Protein AF-B0DW75-F1 (afdb_monomer_lite)

Structure (mmCIF, N/CA/C/O backbone):
data_AF-B0DW75-F1
#
_entry.id   AF-B0DW75-F1
#
loop_
_atom_site.group_PDB
_atom_site.id
_atom_site.type_symbol
_atom_site.label_atom_id
_atom_site.label_alt_id
_atom_site.label_comp_id
_atom_site.label_asym_id
_atom_site.label_entity_id
_atom_site.label_seq_id
_atom_site.pdbx_PDB_ins_code
_atom_site.Cartn_x
_atom_site.Cartn_y
_atom_site.Cartn_z
_atom_site.occupancy
_atom_site.B_iso_or_equiv
_atom_site.auth_seq_id
_atom_site.auth_comp_id
_atom_site.auth_asym_id
_atom_site.auth_atom_id
_atom_site.pdbx_PDB_model_num
ATOM 1 N N . MET A 1 1 ? -17.427 -52.778 -11.606 1.00 32.06 1 MET A N 1
ATOM 2 C CA . MET A 1 1 ? -18.616 -51.930 -11.376 1.00 32.06 1 MET A CA 1
ATOM 3 C C . MET A 1 1 ? -18.164 -50.478 -11.372 1.00 32.06 1 MET A C 1
ATOM 5 O O . MET A 1 1 ? -17.424 -50.098 -10.479 1.00 32.06 1 MET A O 1
ATOM 9 N N . LYS A 1 2 ? -18.500 -49.714 -12.417 1.00 27.38 2 LYS A N 1
ATOM 10 C CA . LYS A 1 2 ? -18.228 -48.272 -12.530 1.00 27.38 2 LYS A CA 1
ATOM 11 C C . LYS A 1 2 ? -19.543 -47.546 -12.255 1.00 27.38 2 LYS A C 1
ATOM 13 O O . LYS A 1 2 ? -20.524 -47.841 -12.932 1.00 27.38 2 LYS A O 1
ATOM 18 N N . TYR A 1 3 ? -19.568 -46.657 -11.267 1.00 29.78 3 TYR A N 1
ATOM 19 C CA . TYR A 1 3 ? -20.710 -45.774 -11.043 1.00 29.78 3 TYR A CA 1
ATOM 20 C C . TYR A 1 3 ? -20.812 -44.778 -12.212 1.00 29.78 3 TYR A C 1
ATOM 22 O O . TYR A 1 3 ? -19.811 -44.132 -12.532 1.00 29.78 3 TYR A O 1
ATOM 30 N N . PRO A 1 4 ? -21.970 -44.663 -12.881 1.00 34.78 4 PRO A N 1
ATOM 31 C CA . PRO A 1 4 ? -22.194 -43.633 -13.883 1.00 34.78 4 PRO A CA 1
ATOM 32 C C . PRO A 1 4 ? -22.507 -42.305 -13.178 1.00 34.78 4 PRO A C 1
ATOM 34 O O . PRO A 1 4 ? -23.341 -42.272 -12.279 1.00 34.78 4 PRO A O 1
ATOM 37 N N . GLY A 1 5 ? -21.857 -41.216 -13.602 1.00 37.41 5 GLY A N 1
ATOM 38 C CA . GLY A 1 5 ? -22.314 -39.857 -13.283 1.00 37.41 5 GLY A CA 1
ATOM 39 C C . GLY A 1 5 ? -21.482 -39.039 -12.294 1.00 37.41 5 GLY A C 1
ATOM 40 O O . GLY A 1 5 ? -22.053 -38.221 -11.583 1.00 37.41 5 GLY A O 1
ATOM 41 N N . HIS A 1 6 ? -20.154 -39.184 -12.257 1.00 37.66 6 HIS A N 1
ATOM 42 C CA . HIS A 1 6 ? -19.322 -38.138 -11.649 1.00 37.66 6 HIS A CA 1
ATOM 43 C C . HIS A 1 6 ? -19.266 -36.942 -12.617 1.00 37.66 6 HIS A C 1
ATOM 45 O O . HIS A 1 6 ? -18.373 -36.848 -13.457 1.00 37.66 6 HIS A O 1
ATOM 51 N N . GLN A 1 7 ? -20.266 -36.060 -12.554 1.00 42.19 7 GLN A N 1
ATOM 52 C CA . GLN A 1 7 ? -20.110 -34.705 -13.074 1.00 42.19 7 GLN A CA 1
ATOM 53 C C . GLN A 1 7 ? -18.999 -34.051 -12.246 1.00 42.19 7 GLN A C 1
ATOM 55 O O . GLN A 1 7 ? -19.000 -34.125 -11.015 1.00 42.19 7 GLN A O 1
ATOM 60 N N . SER A 1 8 ? -17.987 -33.514 -12.925 1.00 44.66 8 SER A N 1
ATOM 61 C CA . SER A 1 8 ? -16.997 -32.659 -12.279 1.00 44.66 8 SER A CA 1
ATOM 62 C C . SER A 1 8 ? -17.753 -31.477 -11.688 1.00 44.66 8 SER A C 1
ATOM 64 O O . SER A 1 8 ? -18.458 -30.797 -12.426 1.00 44.66 8 SER A O 1
ATOM 66 N N . LEU A 1 9 ? -17.600 -31.231 -10.387 1.00 51.3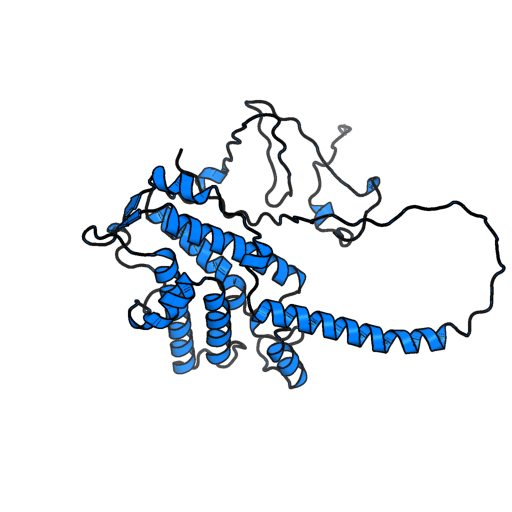1 9 LEU A N 1
ATOM 67 C CA . LEU A 1 9 ? -17.920 -29.925 -9.806 1.00 51.31 9 LEU A CA 1
ATOM 68 C C . LEU A 1 9 ? -17.178 -28.847 -10.616 1.00 51.31 9 LEU A C 1
ATOM 70 O O . LEU A 1 9 ? -16.089 -29.137 -11.137 1.00 51.31 9 LEU A O 1
ATOM 74 N N . SER A 1 10 ? -17.771 -27.655 -10.747 1.00 58.12 10 SER A N 1
ATOM 75 C CA . SER A 1 10 ? -17.297 -26.585 -11.642 1.00 58.12 10 SER A CA 1
ATOM 76 C C . SER A 1 10 ? -15.773 -26.428 -11.588 1.00 58.12 10 SER A C 1
ATOM 78 O O . SER A 1 10 ? -15.187 -26.263 -10.506 1.00 58.12 10 SER A O 1
ATOM 80 N N . SER A 1 11 ? -15.107 -26.530 -12.737 1.00 58.44 11 SER A N 1
ATOM 81 C CA . SER A 1 11 ? -13.646 -26.609 -12.772 1.00 58.44 11 SER A CA 1
ATOM 82 C C . SER A 1 11 ? -13.007 -25.222 -12.788 1.00 58.44 11 SER A C 1
ATOM 84 O O . SER A 1 11 ? -13.249 -24.430 -13.695 1.00 58.44 11 SER A O 1
ATOM 86 N N . VAL A 1 12 ? -12.073 -24.954 -11.865 1.00 56.34 12 VAL A N 1
ATOM 87 C CA . VAL A 1 12 ? -11.239 -23.731 -11.913 1.00 56.34 12 VAL A CA 1
ATOM 88 C C . VAL A 1 12 ? -10.414 -23.668 -13.207 1.00 56.34 12 VAL A C 1
ATOM 90 O O . VAL A 1 12 ? -10.036 -22.586 -13.647 1.00 56.34 12 VAL A O 1
ATOM 93 N N . ASN A 1 13 ? -10.204 -24.807 -13.880 1.00 60.94 13 ASN A N 1
ATOM 94 C CA . ASN A 1 13 ? -9.531 -24.863 -15.175 1.00 60.94 13 ASN A CA 1
ATOM 95 C C . ASN A 1 13 ? -10.200 -23.984 -16.237 1.00 60.94 13 ASN A C 1
ATOM 97 O O . ASN A 1 13 ? -9.508 -23.551 -17.150 1.00 60.94 13 ASN A O 1
ATOM 101 N N . PHE A 1 14 ? -11.503 -23.697 -16.129 1.00 63.09 14 PHE A N 1
ATOM 102 C CA . PHE A 1 14 ? -12.162 -22.731 -17.009 1.00 63.09 14 PHE A CA 1
ATOM 103 C C . PHE A 1 14 ? -11.480 -21.354 -16.944 1.00 63.09 14 PHE A C 1
ATOM 105 O O . PHE A 1 14 ? -11.162 -20.785 -17.982 1.00 63.09 14 PHE A O 1
ATOM 112 N N . PHE A 1 15 ? -11.150 -20.875 -15.740 1.00 55.28 15 PHE A N 1
ATOM 113 C CA . PHE A 1 15 ? -10.472 -19.590 -15.517 1.00 55.28 15 PHE A CA 1
ATOM 114 C C . PHE A 1 15 ? -8.961 -19.635 -15.777 1.00 55.28 15 PHE A C 1
ATOM 116 O O . PHE A 1 15 ? -8.333 -18.588 -15.918 1.00 55.28 15 PHE A O 1
ATOM 123 N N . LEU A 1 16 ? -8.370 -20.834 -15.801 1.00 58.56 16 LEU A N 1
ATOM 124 C CA . LEU A 1 16 ? -6.926 -21.038 -15.965 1.00 58.56 16 LEU A CA 1
ATOM 125 C C . LEU A 1 16 ? -6.521 -21.445 -17.388 1.00 58.56 16 LEU A C 1
ATOM 127 O O . LEU A 1 16 ? -5.331 -21.460 -17.692 1.00 58.56 16 LEU A O 1
ATOM 131 N N . LYS A 1 17 ? -7.474 -21.794 -18.259 1.00 58.06 17 LYS A N 1
ATOM 132 C CA . LYS A 1 17 ? -7.209 -22.041 -19.680 1.00 58.06 17 LYS A CA 1
ATOM 133 C C . LYS A 1 17 ? -6.968 -20.720 -20.411 1.00 58.06 17 LYS A C 1
ATOM 135 O O . LYS A 1 17 ? -7.632 -19.722 -20.138 1.00 58.06 17 LYS A O 1
ATOM 140 N N . ASP A 1 18 ? -6.102 -20.759 -21.424 1.00 52.66 18 ASP A N 1
ATOM 141 C CA . ASP A 1 18 ? -5.736 -19.623 -22.293 1.00 52.66 18 ASP A CA 1
ATOM 142 C C . ASP A 1 18 ? -6.925 -18.961 -23.034 1.00 52.66 18 ASP A C 1
ATOM 144 O O . ASP A 1 18 ? -6.760 -17.943 -23.711 1.00 52.66 18 ASP A O 1
ATOM 148 N N . SER A 1 19 ? -8.126 -19.537 -22.917 1.00 49.28 19 SER A N 1
ATOM 149 C CA . SER A 1 19 ? -9.378 -19.104 -23.536 1.00 49.28 19 SER A CA 1
ATOM 150 C C . SER A 1 19 ? -10.256 -18.206 -22.657 1.00 49.28 19 SER A C 1
ATOM 152 O O . SER A 1 19 ? -11.214 -17.647 -23.181 1.00 49.28 19 SER A O 1
ATOM 154 N N . PHE A 1 20 ? -9.988 -18.038 -21.353 1.00 51.06 20 PHE A N 1
ATOM 155 C CA . PHE A 1 20 ? -10.788 -17.104 -20.548 1.00 51.06 20 PHE A CA 1
ATOM 156 C C . PHE A 1 20 ? -10.417 -15.655 -20.891 1.00 51.06 20 PHE A C 1
ATOM 158 O O . PHE A 1 20 ? -9.411 -15.108 -20.424 1.00 51.06 20 PHE A O 1
ATOM 165 N N . ARG A 1 21 ? -11.240 -15.039 -21.740 1.00 57.12 21 ARG A N 1
ATOM 166 C CA . ARG A 1 21 ? -11.106 -13.662 -22.214 1.00 57.12 21 ARG A CA 1
ATOM 167 C C . ARG A 1 21 ? -12.331 -12.867 -21.782 1.00 57.12 21 ARG A C 1
ATOM 169 O O . ARG A 1 21 ? -13.459 -13.272 -22.022 1.00 57.12 21 ARG A O 1
ATOM 176 N N . LEU A 1 22 ? -12.101 -11.756 -21.086 1.00 48.75 22 LEU A N 1
ATOM 177 C CA . LEU A 1 22 ? -13.167 -10.878 -20.581 1.00 48.75 22 LEU A CA 1
ATOM 178 C C . LEU A 1 22 ? -13.795 -10.022 -21.691 1.00 48.75 22 LEU A C 1
ATOM 180 O O . LEU A 1 22 ? -14.864 -9.450 -21.511 1.00 48.75 22 LEU A O 1
ATOM 184 N N . ASP A 1 23 ? -13.098 -9.931 -22.817 1.00 43.09 23 ASP A N 1
ATOM 185 C CA . ASP A 1 23 ? -13.390 -9.139 -24.003 1.00 43.09 23 ASP A CA 1
ATOM 186 C C . ASP A 1 23 ? -14.012 -9.957 -25.143 1.00 43.09 23 ASP A C 1
ATOM 188 O O . ASP A 1 23 ? -14.439 -9.387 -26.147 1.00 43.09 23 ASP A O 1
ATOM 192 N N . GLU A 1 24 ? -14.120 -11.276 -24.981 1.00 52.66 24 GLU A N 1
ATOM 193 C CA . GLU A 1 24 ? -14.706 -12.168 -25.975 1.00 52.66 24 GLU A CA 1
ATOM 194 C C . GLU A 1 24 ? -15.901 -12.906 -25.364 1.00 52.66 24 GLU A C 1
ATOM 196 O O . GLU A 1 24 ? -15.804 -13.554 -24.322 1.00 52.66 24 GLU A O 1
ATOM 201 N N . VAL A 1 25 ? -17.059 -12.796 -26.017 1.00 57.12 25 VAL A N 1
ATOM 202 C CA . VAL A 1 25 ? -18.207 -13.651 -25.706 1.00 57.12 25 VAL A CA 1
ATOM 203 C C . VAL A 1 25 ? -17.879 -15.031 -26.260 1.00 57.12 25 VAL A C 1
ATOM 205 O O . VAL A 1 25 ? -17.816 -15.202 -27.477 1.00 57.12 25 VAL A O 1
ATOM 208 N N . LEU A 1 26 ? -17.627 -15.986 -25.367 1.00 64.19 26 LEU A N 1
ATOM 209 C CA . LEU A 1 26 ? -17.402 -17.378 -25.746 1.00 64.19 26 LEU A CA 1
ATOM 210 C C . LEU A 1 26 ? -18.724 -18.031 -26.164 1.00 64.19 26 LEU A C 1
ATOM 212 O O . LEU A 1 26 ? -19.810 -17.525 -25.857 1.00 64.19 26 LEU A O 1
ATOM 216 N N . ASP A 1 27 ? -18.645 -19.172 -26.846 1.00 68.12 27 ASP A N 1
ATOM 217 C CA . ASP A 1 27 ? -19.843 -19.956 -27.119 1.00 68.12 27 ASP A CA 1
ATOM 218 C C . ASP A 1 27 ? -20.449 -20.450 -25.798 1.00 68.12 27 ASP A C 1
ATOM 220 O O . ASP A 1 27 ? -19.752 -20.743 -24.826 1.00 68.12 27 ASP A O 1
ATOM 224 N N . SER A 1 28 ? -21.777 -20.574 -25.739 1.00 60.03 28 SER A N 1
ATOM 225 C CA . SER A 1 28 ? -22.479 -20.972 -24.508 1.00 60.03 28 SER A CA 1
ATOM 226 C C . SER A 1 28 ? -22.021 -22.327 -23.950 1.00 60.03 28 SER A C 1
ATOM 228 O O . SER A 1 28 ? -22.204 -22.587 -22.767 1.00 60.03 28 SER A O 1
ATOM 230 N N . SER A 1 29 ? -21.448 -23.190 -24.796 1.00 67.88 29 SER A N 1
ATOM 231 C CA . SER A 1 29 ? -20.865 -24.483 -24.415 1.00 67.88 29 SER A CA 1
ATOM 232 C C . SER A 1 29 ? -19.534 -24.380 -23.672 1.00 67.88 29 SER A C 1
ATOM 234 O O . SER A 1 29 ? -19.109 -25.369 -23.078 1.00 67.88 29 SER A O 1
ATOM 236 N N . ASP A 1 30 ? -18.875 -23.223 -23.720 1.00 62.84 30 ASP A N 1
ATOM 237 C CA . ASP A 1 30 ? -17.575 -23.007 -23.089 1.00 62.84 30 ASP A CA 1
ATOM 238 C C . ASP A 1 30 ? -17.706 -22.495 -21.653 1.00 62.84 30 ASP A C 1
ATOM 240 O O . ASP A 1 30 ? -16.760 -22.615 -20.877 1.00 62.84 30 ASP A O 1
ATOM 244 N N . TYR A 1 31 ? -18.872 -21.960 -21.280 1.00 61.00 31 TYR A N 1
ATOM 245 C CA . TYR A 1 31 ? -19.154 -21.521 -19.920 1.00 61.00 31 TYR A CA 1
ATOM 246 C C . TYR A 1 31 ? -19.542 -22.698 -19.015 1.00 61.00 31 TYR A C 1
ATOM 248 O O . TYR A 1 31 ? -20.522 -23.398 -19.268 1.00 61.00 31 TYR A O 1
ATOM 256 N N . ASP A 1 32 ? -18.814 -22.861 -17.911 1.00 65.12 32 ASP A N 1
ATOM 257 C CA . ASP A 1 32 ? -19.117 -23.828 -16.850 1.00 65.12 32 ASP A CA 1
ATOM 258 C C . ASP A 1 32 ? -19.640 -23.077 -15.614 1.00 65.12 32 ASP A C 1
ATOM 260 O O . ASP A 1 32 ? -18.865 -22.602 -14.781 1.00 65.12 32 ASP A O 1
ATOM 264 N N . PHE A 1 33 ? -20.963 -22.894 -15.535 1.00 66.69 33 PHE A N 1
ATOM 265 C CA . PHE A 1 33 ? -21.628 -22.262 -14.393 1.00 66.69 33 PHE A CA 1
ATOM 266 C C . PHE A 1 33 ? -22.425 -23.289 -13.594 1.00 66.69 33 PHE A C 1
ATOM 268 O O . PHE A 1 33 ? -23.282 -23.988 -14.135 1.00 66.69 33 PHE A O 1
ATOM 275 N N . GLU A 1 34 ? -22.219 -23.296 -12.280 1.00 68.69 34 GLU A N 1
ATOM 276 C CA . GLU A 1 34 ? -23.059 -24.030 -11.340 1.00 68.69 34 GLU A CA 1
ATOM 277 C C . GLU A 1 34 ? -23.939 -23.043 -10.566 1.00 68.69 34 GLU A C 1
ATOM 279 O O . GLU A 1 34 ? -23.447 -22.099 -9.945 1.00 68.69 34 GLU A O 1
ATOM 284 N N . ILE A 1 35 ? -25.258 -23.245 -10.618 1.00 75.94 35 ILE A N 1
ATOM 285 C CA . ILE A 1 35 ? -26.227 -22.439 -9.870 1.00 75.94 35 ILE A CA 1
ATOM 286 C C . ILE A 1 35 ? -26.804 -23.307 -8.759 1.00 75.94 35 ILE A C 1
ATOM 288 O O . ILE A 1 35 ? -27.515 -24.276 -9.022 1.00 75.94 35 ILE A O 1
ATOM 292 N N . VAL A 1 36 ? -26.531 -22.923 -7.513 1.00 74.44 36 VAL A N 1
ATOM 293 C CA . VAL A 1 36 ? -27.020 -23.623 -6.322 1.00 74.44 36 VAL A CA 1
ATOM 294 C C . VAL A 1 36 ? -27.972 -22.711 -5.554 1.00 74.44 36 VAL A C 1
ATOM 296 O O . VAL A 1 36 ? -27.600 -21.617 -5.131 1.00 74.44 36 VAL A O 1
ATOM 299 N N . ALA A 1 37 ? -29.214 -23.158 -5.360 1.00 81.88 37 ALA A N 1
ATOM 300 C CA . ALA A 1 37 ? -30.181 -22.468 -4.511 1.00 81.88 37 ALA A CA 1
ATOM 301 C C . ALA A 1 37 ? -30.007 -22.920 -3.054 1.00 81.88 37 ALA A C 1
ATOM 303 O O . ALA A 1 37 ? -30.241 -24.087 -2.745 1.00 81.88 37 ALA A O 1
ATOM 304 N N . LEU A 1 38 ? -29.618 -21.998 -2.170 1.00 77.56 38 LEU A N 1
ATOM 305 C CA . LEU A 1 38 ? -29.367 -22.275 -0.753 1.00 77.56 38 LEU A CA 1
ATOM 306 C C . LEU A 1 38 ? -30.554 -21.869 0.128 1.00 77.56 38 LEU A C 1
ATOM 308 O O . LEU A 1 38 ? -31.182 -20.828 -0.079 1.00 77.56 38 LEU A O 1
ATOM 312 N N . ARG A 1 39 ? -30.833 -22.680 1.147 1.00 81.81 39 ARG A N 1
ATOM 313 C CA . ARG A 1 39 ? -31.824 -22.449 2.204 1.00 81.81 39 ARG A CA 1
ATOM 314 C C . ARG A 1 39 ? -31.134 -22.289 3.563 1.00 81.81 39 ARG A C 1
ATOM 316 O O . ARG A 1 39 ? -29.988 -22.709 3.727 1.00 81.81 39 ARG A O 1
ATOM 323 N N . PRO A 1 40 ? -31.814 -21.710 4.573 1.00 78.88 40 PRO A N 1
ATOM 324 C CA . PRO A 1 40 ? -31.281 -21.670 5.930 1.00 78.88 40 PRO A CA 1
ATOM 325 C C . PRO A 1 40 ? -30.879 -23.069 6.418 1.00 78.88 40 PRO A C 1
ATOM 327 O O . PRO A 1 40 ? -31.700 -23.983 6.429 1.00 78.88 40 PRO A O 1
ATOM 330 N N . GLY A 1 41 ? -29.617 -23.218 6.827 1.00 77.88 41 GLY A N 1
ATOM 331 C CA . GLY A 1 41 ? -29.040 -24.488 7.281 1.00 77.88 41 GLY A CA 1
ATOM 332 C C . GLY A 1 41 ? -28.235 -25.249 6.222 1.00 77.88 41 GLY A C 1
ATOM 333 O O . GLY A 1 41 ? -27.444 -26.116 6.600 1.00 77.88 41 GLY A O 1
ATOM 334 N N . ASP A 1 42 ? -28.367 -24.901 4.939 1.00 80.06 42 ASP A N 1
ATOM 335 C CA . ASP A 1 42 ? -27.548 -25.490 3.880 1.00 80.06 42 ASP A CA 1
ATOM 336 C C . ASP A 1 42 ? -26.080 -25.073 4.024 1.00 80.06 42 ASP A C 1
ATOM 338 O O . ASP A 1 42 ? -25.748 -23.996 4.529 1.00 80.06 42 ASP A O 1
ATOM 342 N N . ARG A 1 43 ? -25.182 -25.947 3.565 1.00 75.75 43 ARG A N 1
ATOM 343 C CA . ARG A 1 43 ? -23.738 -25.705 3.559 1.00 75.75 43 ARG A CA 1
ATOM 344 C C . ARG A 1 43 ? -23.223 -25.822 2.137 1.00 75.75 43 ARG A C 1
ATOM 346 O O . ARG A 1 43 ? -23.376 -26.870 1.517 1.00 75.75 43 ARG A O 1
ATOM 353 N N . LEU A 1 44 ? -22.585 -24.762 1.658 1.00 78.75 44 LEU A N 1
ATOM 354 C CA . LEU A 1 44 ? -21.859 -24.765 0.397 1.00 78.75 44 LEU A CA 1
ATOM 355 C C . LEU A 1 44 ? -20.363 -24.837 0.705 1.00 78.75 44 LEU A C 1
ATOM 357 O O . LEU A 1 44 ? -19.830 -23.965 1.387 1.00 78.75 44 LEU A O 1
ATOM 361 N N . PHE A 1 45 ? -19.698 -25.886 0.227 1.00 72.62 45 PHE A N 1
ATOM 362 C CA . PHE A 1 45 ? -18.247 -26.016 0.327 1.00 72.62 45 PHE A CA 1
ATOM 363 C C . PHE A 1 45 ? -17.629 -25.573 -0.989 1.00 72.62 45 PHE A C 1
ATOM 365 O O . PHE A 1 45 ? -17.910 -26.154 -2.034 1.00 72.62 45 PHE A O 1
ATOM 372 N N . MET A 1 46 ? -16.792 -24.544 -0.922 1.00 69.25 46 MET A N 1
ATOM 373 C CA . MET A 1 46 ? -16.090 -23.996 -2.073 1.00 69.25 46 MET A CA 1
ATOM 374 C C . MET A 1 46 ? -14.593 -24.188 -1.899 1.00 69.25 46 MET A C 1
ATOM 376 O O . MET A 1 46 ? -14.055 -24.021 -0.803 1.00 69.25 46 MET A O 1
ATOM 380 N N . MET A 1 47 ? -13.913 -24.528 -2.985 1.00 57.59 47 MET A N 1
ATOM 381 C CA . MET A 1 47 ? -12.459 -24.540 -3.004 1.00 57.59 47 MET A CA 1
ATOM 382 C C . MET A 1 47 ? -11.927 -23.099 -2.957 1.00 57.59 47 MET A C 1
ATOM 384 O O . MET A 1 47 ? -12.569 -22.183 -3.485 1.00 57.59 47 MET A O 1
ATOM 388 N N . PRO A 1 48 ? -10.735 -22.876 -2.376 1.00 51.00 48 PRO A N 1
ATOM 389 C CA . PRO A 1 48 ? -10.067 -21.583 -2.448 1.00 51.00 48 PRO A CA 1
ATOM 390 C C . PRO A 1 48 ? -9.969 -21.075 -3.893 1.00 51.00 48 PRO A C 1
ATOM 392 O O . PRO A 1 48 ? -9.719 -21.851 -4.816 1.00 51.00 48 PRO A O 1
ATOM 395 N N . CYS A 1 49 ? -10.156 -19.767 -4.078 1.00 49.81 49 CYS A N 1
ATOM 396 C CA . CYS A 1 49 ? -10.087 -19.085 -5.375 1.00 49.81 49 CYS A CA 1
ATOM 397 C C . CYS A 1 49 ? -11.115 -19.542 -6.431 1.00 49.81 49 CYS A C 1
ATOM 399 O O . CYS A 1 49 ? -10.958 -19.190 -7.598 1.00 49.81 49 CYS A O 1
ATOM 401 N N . GLN A 1 50 ? -12.178 -20.267 -6.060 1.00 61.31 50 GLN A N 1
ATOM 402 C CA . GLN A 1 50 ? -13.328 -20.457 -6.949 1.00 61.31 50 GLN A CA 1
ATOM 403 C C . GLN A 1 50 ? -14.157 -19.165 -7.008 1.00 61.31 50 GLN A C 1
ATOM 405 O O . GLN A 1 50 ? -14.734 -18.765 -5.989 1.00 61.31 50 GLN A O 1
ATOM 410 N N . PRO A 1 51 ? -14.222 -18.480 -8.163 1.00 60.66 51 PRO A N 1
ATOM 411 C CA . PRO A 1 51 ? -15.044 -17.288 -8.296 1.00 60.66 51 PRO A CA 1
ATOM 412 C C . PRO A 1 51 ? -16.519 -17.665 -8.175 1.00 60.66 51 PRO A C 1
ATOM 414 O O . PRO A 1 51 ? -16.977 -18.660 -8.733 1.00 60.66 51 PRO A O 1
ATOM 417 N N . HIS A 1 52 ? -17.257 -16.864 -7.417 1.00 69.88 52 HIS A N 1
ATOM 418 C CA . HIS A 1 52 ? -18.660 -17.106 -7.129 1.00 69.88 52 HIS A CA 1
ATOM 419 C C . HIS A 1 52 ? -19.413 -15.802 -6.928 1.00 69.88 52 HIS A C 1
ATOM 421 O O . HIS A 1 52 ? -18.849 -14.779 -6.537 1.00 69.88 52 HIS A O 1
ATOM 427 N N . PHE A 1 53 ? -20.718 -15.877 -7.160 1.00 66.12 53 PHE A N 1
ATOM 428 C CA . PHE A 1 53 ? -21.657 -14.795 -6.922 1.00 66.12 53 PHE A CA 1
ATOM 429 C C . PHE A 1 53 ? -22.792 -15.338 -6.063 1.00 66.12 53 PHE A C 1
ATOM 431 O O . PHE A 1 53 ? -23.305 -16.425 -6.318 1.00 66.12 53 PHE A O 1
ATOM 438 N N . VAL A 1 54 ? -23.177 -14.584 -5.037 1.00 66.50 54 VAL A N 1
ATOM 439 C CA . VAL A 1 54 ? -24.290 -14.944 -4.156 1.00 66.50 54 VAL A CA 1
ATOM 440 C C . VAL A 1 54 ? -25.414 -13.949 -4.394 1.00 66.50 54 VAL A C 1
ATOM 442 O O . VAL A 1 54 ? -25.250 -12.755 -4.151 1.00 66.50 54 VAL A O 1
ATOM 445 N N . PHE A 1 55 ? -26.557 -14.451 -4.855 1.00 68.81 55 PHE A N 1
ATOM 446 C CA . PHE A 1 55 ? -27.775 -13.667 -5.030 1.00 68.81 55 PHE A CA 1
ATOM 447 C C . PHE A 1 55 ? -28.768 -14.025 -3.925 1.00 68.81 55 PHE A C 1
ATOM 449 O O . PHE A 1 55 ? -29.302 -15.132 -3.883 1.00 68.81 55 PHE A O 1
ATOM 456 N N . GLY A 1 56 ? -28.997 -13.086 -3.007 1.00 64.19 56 GLY A N 1
ATOM 457 C CA . GLY A 1 56 ? -29.989 -13.234 -1.946 1.00 64.19 56 GLY A CA 1
ATOM 458 C C . GLY A 1 56 ? -31.336 -12.650 -2.362 1.00 64.19 56 GLY A C 1
ATOM 459 O O . GLY A 1 56 ? -31.418 -11.466 -2.673 1.00 64.19 56 GLY A O 1
ATOM 460 N N . TYR A 1 57 ? -32.404 -13.449 -2.300 1.00 61.81 57 TYR A N 1
ATOM 461 C CA . TYR A 1 57 ? -33.788 -12.953 -2.399 1.00 61.81 57 TYR A CA 1
ATOM 462 C C . TYR A 1 57 ? -34.298 -12.338 -1.077 1.00 61.81 57 TYR A C 1
ATOM 464 O O . TYR A 1 57 ? -35.373 -11.746 -1.042 1.00 61.81 57 TYR A O 1
ATOM 472 N N . ALA A 1 58 ? -33.526 -12.472 0.009 1.00 65.00 58 ALA A N 1
ATOM 473 C CA . ALA A 1 58 ? -33.771 -11.896 1.331 1.00 65.00 58 ALA A CA 1
ATOM 474 C C . ALA A 1 58 ? -32.438 -11.656 2.068 1.00 65.00 58 ALA A C 1
ATOM 476 O O . ALA A 1 58 ? -31.402 -12.211 1.681 1.00 65.00 58 ALA A O 1
ATOM 477 N N . HIS A 1 59 ? -32.457 -10.870 3.153 1.00 55.28 59 HIS A N 1
ATOM 478 C CA . HIS A 1 59 ? -31.295 -10.690 4.031 1.00 55.28 59 HIS A CA 1
ATOM 479 C C . HIS A 1 59 ? -30.808 -12.048 4.554 1.00 55.28 59 HIS A C 1
ATOM 481 O O . HIS A 1 59 ? -31.495 -12.707 5.330 1.00 55.28 59 HIS A O 1
ATOM 487 N N . SER A 1 60 ? -29.627 -12.465 4.103 1.00 55.31 60 SER A N 1
ATOM 488 C CA . SER A 1 60 ? -29.050 -13.776 4.398 1.00 55.31 60 SER A CA 1
ATOM 489 C C . SER A 1 60 ? -27.675 -13.595 5.035 1.00 55.31 60 SER A C 1
ATOM 491 O O . SER A 1 60 ? -26.878 -12.790 4.556 1.00 55.31 60 SER A O 1
ATOM 493 N N . ILE A 1 61 ? -27.397 -14.337 6.111 1.00 58.88 61 ILE A N 1
ATOM 494 C CA . ILE A 1 61 ? -26.076 -14.400 6.749 1.00 58.88 61 I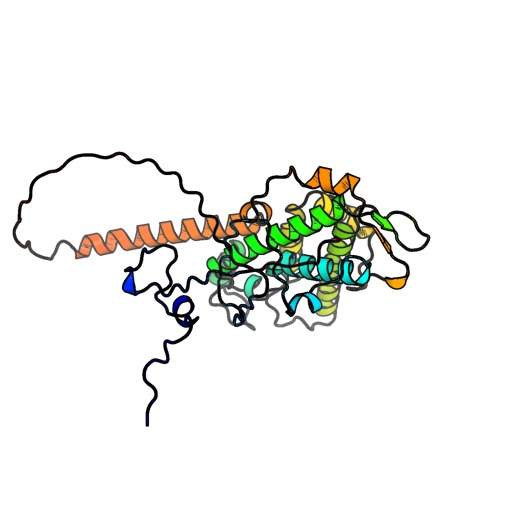LE A CA 1
ATOM 495 C C . ILE A 1 61 ? -25.457 -15.745 6.378 1.00 58.88 61 ILE A C 1
ATOM 497 O O . ILE A 1 61 ? -25.930 -16.789 6.824 1.00 58.88 61 ILE A O 1
ATOM 501 N N . CYS A 1 62 ? -24.397 -15.723 5.574 1.00 58.19 62 CYS A N 1
ATOM 502 C CA . CYS A 1 62 ? -23.571 -16.901 5.334 1.00 58.19 62 CYS A CA 1
ATOM 503 C C . CYS A 1 62 ? -22.498 -16.973 6.425 1.00 58.19 62 CYS A C 1
ATOM 505 O O . CYS A 1 62 ? -21.725 -16.031 6.600 1.00 58.19 62 CYS A O 1
ATOM 507 N N . LEU A 1 63 ? -22.462 -18.076 7.174 1.00 58.53 63 LEU A N 1
ATOM 508 C CA . LEU A 1 63 ? -21.409 -18.331 8.153 1.00 58.53 63 LEU A CA 1
ATOM 509 C C . LEU A 1 63 ? -20.232 -18.993 7.440 1.00 58.53 63 LEU A C 1
ATOM 511 O O . LEU A 1 63 ? -20.312 -20.159 7.062 1.00 58.53 63 LEU A O 1
ATOM 515 N N . ASP A 1 64 ? -19.157 -18.237 7.256 1.00 61.22 64 ASP A N 1
ATOM 516 C CA . ASP A 1 64 ? -17.904 -18.745 6.710 1.00 61.22 64 ASP A CA 1
ATOM 517 C C . ASP A 1 64 ? -17.045 -19.316 7.854 1.00 61.22 64 ASP A C 1
ATOM 519 O O . ASP A 1 64 ? -16.716 -18.573 8.782 1.00 61.22 64 ASP A O 1
ATOM 523 N N . PRO A 1 65 ? -16.665 -20.608 7.841 1.00 62.50 65 PRO A N 1
ATOM 524 C CA . PRO A 1 65 ? -15.693 -21.153 8.787 1.00 62.50 65 PRO A CA 1
ATOM 525 C C . PRO A 1 65 ? -14.361 -20.390 8.780 1.00 62.50 65 PRO A C 1
ATOM 527 O O . PRO A 1 65 ? -13.700 -20.328 9.811 1.00 62.50 65 PRO A O 1
ATOM 530 N N . ALA A 1 66 ? -13.993 -19.754 7.662 1.00 59.56 66 ALA A N 1
ATOM 531 C CA . ALA A 1 66 ? -12.824 -18.887 7.578 1.00 59.56 66 ALA A CA 1
ATOM 532 C C . ALA A 1 66 ? -13.003 -17.544 8.308 1.00 59.56 66 ALA A C 1
ATOM 534 O O . ALA A 1 66 ? -12.034 -16.801 8.453 1.00 59.56 66 ALA A O 1
ATOM 535 N N . ALA A 1 67 ? -14.191 -17.240 8.847 1.00 62.72 67 ALA A N 1
ATOM 536 C CA . ALA A 1 67 ? -14.416 -16.058 9.677 1.00 62.72 67 ALA A CA 1
ATOM 537 C C . ALA A 1 67 ? -13.519 -16.025 10.925 1.00 62.72 67 ALA A C 1
ATOM 539 O O . ALA A 1 67 ? -13.237 -14.942 11.428 1.00 62.72 67 ALA A O 1
ATOM 540 N N . SER A 1 68 ? -13.044 -17.181 11.413 1.00 68.50 68 SER A N 1
ATOM 541 C CA . SER A 1 68 ? -12.052 -17.244 12.497 1.00 68.50 68 SER A CA 1
ATOM 542 C C . SER A 1 68 ? -10.661 -16.759 12.087 1.00 68.50 68 SER A C 1
ATOM 544 O O . SER A 1 68 ? -9.839 -16.496 12.956 1.00 68.50 68 SER A O 1
ATOM 546 N N . HIS A 1 69 ? -10.379 -16.679 10.785 1.00 69.56 69 HIS A N 1
ATOM 547 C CA . HIS A 1 69 ? -9.125 -16.150 10.244 1.00 69.56 69 HIS A CA 1
ATOM 548 C C . HIS A 1 69 ? -9.206 -14.655 9.918 1.00 69.56 69 HIS A C 1
ATOM 550 O O . HIS A 1 69 ? -8.196 -14.068 9.538 1.00 69.56 69 HIS A O 1
ATOM 556 N N . LEU A 1 70 ? -10.386 -14.038 10.037 1.00 75.25 70 LEU A N 1
ATOM 557 C CA . LEU A 1 70 ? -10.525 -12.599 9.846 1.00 75.25 70 LEU A CA 1
ATOM 558 C C . LEU A 1 70 ? -10.103 -11.865 11.124 1.00 75.25 70 LEU A C 1
ATOM 560 O O . LEU A 1 70 ? -10.440 -12.333 12.215 1.00 75.25 70 LEU A O 1
ATOM 564 N N . PRO A 1 71 ? -9.440 -10.702 11.013 1.00 82.19 71 PRO A N 1
ATOM 565 C CA . PRO A 1 71 ? -9.086 -9.911 12.182 1.00 82.19 71 PRO A CA 1
ATOM 566 C C . PRO A 1 71 ? -10.321 -9.531 13.010 1.00 82.19 71 PRO A C 1
ATOM 568 O O . PRO A 1 71 ? -11.323 -9.051 12.458 1.00 82.19 71 PRO A O 1
ATOM 571 N N . ASP A 1 72 ? -10.255 -9.722 14.334 1.00 86.31 72 ASP A N 1
ATOM 572 C CA . ASP A 1 72 ? -11.288 -9.224 15.248 1.00 86.31 72 ASP A CA 1
ATOM 573 C C . ASP A 1 72 ? -11.051 -7.747 15.554 1.00 86.31 72 ASP A C 1
ATOM 575 O O . ASP A 1 72 ? -10.381 -7.361 16.504 1.00 86.31 72 ASP A O 1
ATOM 579 N N . ILE A 1 73 ? -11.643 -6.892 14.735 1.00 91.06 73 ILE A N 1
ATOM 580 C CA . ILE A 1 73 ? -11.488 -5.441 14.849 1.00 91.06 73 ILE A CA 1
ATOM 581 C C . ILE A 1 73 ? -12.175 -4.835 16.085 1.00 91.06 73 ILE A C 1
ATOM 583 O O . ILE A 1 73 ? -12.168 -3.614 16.246 1.00 91.06 73 ILE A O 1
ATOM 587 N N . LYS A 1 74 ? -12.824 -5.641 16.939 1.00 88.88 74 LYS A N 1
ATOM 588 C CA . LYS A 1 74 ? -13.369 -5.164 18.220 1.00 88.88 74 LYS A CA 1
ATOM 589 C C . LYS A 1 74 ? -12.269 -4.812 19.211 1.00 88.88 74 LYS A C 1
ATOM 591 O O . LYS A 1 74 ? -12.500 -3.956 20.065 1.00 88.88 74 LYS A O 1
ATOM 596 N N . ASP A 1 75 ? -11.113 -5.453 19.096 1.00 90.06 75 ASP A N 1
ATOM 597 C CA . ASP A 1 75 ? -9.922 -5.103 19.849 1.00 90.06 75 ASP A CA 1
ATOM 598 C C . ASP A 1 75 ? -8.895 -4.379 18.969 1.00 90.06 75 ASP A C 1
ATOM 600 O O . ASP A 1 75 ? -9.026 -4.256 17.746 1.00 90.06 75 ASP A O 1
ATOM 604 N N . PHE A 1 76 ? -7.892 -3.806 19.630 1.00 94.12 76 PHE A N 1
ATOM 605 C CA . PHE A 1 76 ? -6.877 -3.021 18.946 1.00 94.12 76 PHE A CA 1
ATOM 606 C C . PHE A 1 76 ? -5.928 -3.897 18.116 1.00 94.12 76 PHE A C 1
ATOM 608 O O . PHE A 1 76 ? -5.465 -3.459 17.065 1.00 94.12 76 PHE A O 1
ATOM 615 N N . THR A 1 77 ? -5.681 -5.140 18.534 1.00 91.56 77 THR A N 1
ATOM 616 C CA . THR A 1 77 ? -4.812 -6.078 17.814 1.00 91.56 77 THR A CA 1
ATOM 617 C C . THR A 1 77 ? -5.396 -6.419 16.446 1.00 91.56 77 THR A C 1
ATOM 619 O O . THR A 1 77 ? -4.728 -6.214 15.435 1.00 91.56 77 THR A O 1
ATOM 622 N N . GLY A 1 78 ? -6.666 -6.826 16.377 1.00 90.81 78 GLY A N 1
ATOM 623 C CA . GLY A 1 78 ? -7.321 -7.117 15.105 1.00 90.81 78 GLY A CA 1
ATOM 624 C C . GLY A 1 78 ? -7.495 -5.875 14.224 1.00 90.81 78 GLY A C 1
ATOM 625 O O . GLY A 1 78 ? -7.431 -5.970 12.997 1.00 90.81 78 GLY A O 1
ATOM 626 N N . LEU A 1 79 ? -7.642 -4.681 14.814 1.00 94.38 79 LEU A N 1
ATOM 627 C CA . LEU A 1 79 ? -7.569 -3.434 14.046 1.00 94.38 79 LEU A CA 1
ATOM 628 C C . LEU A 1 79 ? -6.185 -3.244 13.400 1.00 94.38 79 LEU A C 1
ATOM 630 O O . LEU A 1 79 ? -6.108 -2.870 12.229 1.00 94.38 79 LEU A O 1
ATOM 634 N N . MET A 1 80 ? -5.102 -3.481 14.142 1.00 93.94 80 MET A N 1
ATOM 635 C CA . MET A 1 80 ? -3.737 -3.339 13.630 1.00 93.94 80 MET A CA 1
ATOM 636 C C . MET A 1 80 ? -3.397 -4.389 12.569 1.00 93.94 80 MET A C 1
ATOM 638 O O . MET A 1 80 ? -2.716 -4.053 11.599 1.00 93.94 80 MET A O 1
ATOM 642 N N . ASP A 1 81 ? -3.916 -5.612 12.683 1.00 90.50 81 ASP A N 1
ATOM 643 C CA . ASP A 1 81 ? -3.803 -6.637 11.639 1.00 90.50 81 ASP A CA 1
ATOM 644 C C . ASP A 1 81 ? -4.467 -6.169 10.335 1.00 90.50 81 ASP A C 1
ATOM 646 O O . ASP A 1 81 ? -3.864 -6.232 9.258 1.00 90.50 81 ASP A O 1
ATOM 650 N N . LEU A 1 82 ? -5.685 -5.619 10.431 1.00 93.12 82 LEU A N 1
ATOM 651 C CA . LEU A 1 82 ? -6.392 -5.046 9.286 1.00 93.12 82 LEU A CA 1
ATOM 652 C C . LEU A 1 82 ? -5.627 -3.858 8.683 1.00 93.12 82 LEU A C 1
ATOM 654 O O . LEU A 1 82 ? -5.449 -3.796 7.466 1.00 93.12 82 LEU A O 1
ATOM 658 N N . LEU A 1 83 ? -5.155 -2.923 9.513 1.00 94.56 83 LEU A N 1
ATOM 659 C CA . LEU A 1 83 ? -4.372 -1.775 9.051 1.00 94.56 83 LEU A CA 1
ATOM 660 C C . LEU A 1 83 ? -3.079 -2.216 8.365 1.00 94.56 83 LEU A C 1
ATOM 662 O O . LEU A 1 83 ? -2.746 -1.686 7.309 1.00 94.56 83 LEU A O 1
ATOM 666 N N . SER A 1 84 ? -2.382 -3.209 8.912 1.00 92.38 84 SER A N 1
ATOM 667 C CA . SER A 1 84 ? -1.153 -3.752 8.327 1.00 92.38 84 SER A CA 1
ATOM 668 C C . SER A 1 84 ? -1.415 -4.386 6.960 1.00 92.38 84 SER A C 1
ATOM 670 O O . SER A 1 84 ? -0.666 -4.135 6.014 1.00 92.38 84 SER A O 1
ATOM 672 N N . ALA A 1 85 ? -2.513 -5.136 6.818 1.00 91.56 85 ALA A N 1
ATOM 673 C CA . ALA A 1 85 ? -2.940 -5.679 5.531 1.00 91.56 85 ALA A CA 1
ATOM 674 C C . ALA A 1 85 ? -3.254 -4.566 4.516 1.00 91.56 85 ALA A C 1
ATOM 676 O O . ALA A 1 85 ? -2.785 -4.620 3.377 1.00 91.56 85 ALA A O 1
ATOM 677 N N . CYS A 1 86 ? -3.981 -3.522 4.928 1.00 95.31 86 CYS A N 1
ATOM 678 C CA . CYS A 1 86 ? -4.265 -2.365 4.079 1.00 95.31 86 CYS A CA 1
ATOM 679 C C . CYS A 1 86 ? -2.981 -1.648 3.640 1.00 95.31 86 CYS A C 1
ATOM 681 O O . CYS A 1 86 ? -2.817 -1.366 2.454 1.00 95.31 86 CYS A O 1
ATOM 683 N N . VAL A 1 87 ? -2.049 -1.390 4.563 1.00 95.56 87 VAL A N 1
ATOM 684 C CA . VAL A 1 87 ? -0.758 -0.750 4.260 1.00 95.56 87 VAL A CA 1
ATOM 685 C C . VAL A 1 87 ? 0.031 -1.582 3.247 1.00 95.56 87 VAL A C 1
ATOM 687 O O . VAL A 1 87 ? 0.534 -1.027 2.271 1.00 95.56 87 VAL A O 1
ATOM 690 N N . LEU A 1 88 ? 0.099 -2.904 3.428 1.00 93.44 88 LEU A N 1
ATOM 691 C CA . LEU A 1 88 ? 0.793 -3.804 2.505 1.00 93.44 88 LEU A CA 1
ATOM 692 C C . LEU A 1 88 ? 0.181 -3.766 1.098 1.00 93.44 88 LEU A C 1
ATOM 694 O O . LEU A 1 88 ? 0.917 -3.694 0.116 1.00 93.44 88 LEU A O 1
ATOM 698 N N . VAL A 1 89 ? -1.151 -3.755 0.995 1.00 94.50 89 VAL A N 1
ATOM 699 C CA . VAL A 1 89 ? -1.854 -3.651 -0.293 1.00 94.50 89 VAL A CA 1
ATOM 700 C C . VAL A 1 89 ? -1.623 -2.292 -0.953 1.00 94.50 89 VAL A C 1
ATOM 702 O O . VAL A 1 89 ? -1.319 -2.232 -2.145 1.00 94.50 89 VAL A O 1
ATOM 705 N N . ILE A 1 90 ? -1.697 -1.197 -0.192 1.00 97.12 90 ILE A N 1
ATOM 706 C CA . ILE A 1 90 ? -1.446 0.153 -0.716 1.00 97.12 90 ILE A CA 1
ATOM 707 C C . ILE A 1 90 ? -0.020 0.259 -1.263 1.00 97.12 90 ILE A C 1
ATOM 709 O O . ILE A 1 90 ? 0.190 0.774 -2.366 1.00 97.12 90 ILE A O 1
ATOM 713 N N . LEU A 1 91 ? 0.945 -0.296 -0.527 1.00 94.75 91 LEU A N 1
ATOM 714 C CA . LEU A 1 91 ? 2.351 -0.364 -0.909 1.00 94.75 91 LEU A CA 1
ATOM 715 C C . LEU A 1 91 ? 2.665 -1.489 -1.905 1.00 94.75 91 LEU A C 1
ATOM 717 O O . LEU A 1 91 ? 3.837 -1.681 -2.210 1.00 94.75 91 LEU A O 1
ATOM 721 N N . GLY A 1 92 ? 1.674 -2.196 -2.461 1.00 89.75 92 GLY A N 1
ATOM 722 C CA . GLY A 1 92 ? 1.896 -3.360 -3.327 1.00 89.75 92 GLY A CA 1
ATOM 723 C C . GLY A 1 92 ? 2.890 -3.097 -4.466 1.00 89.75 92 GLY A C 1
ATOM 724 O O . GLY A 1 92 ? 3.859 -3.832 -4.616 1.00 89.75 92 GLY A O 1
ATOM 725 N N . ASN A 1 93 ? 2.735 -1.981 -5.191 1.00 89.56 93 ASN A N 1
ATOM 726 C CA . ASN A 1 93 ? 3.704 -1.567 -6.219 1.00 89.56 93 ASN A CA 1
ATOM 727 C C . ASN A 1 93 ? 5.070 -1.183 -5.620 1.00 89.56 93 ASN A C 1
ATOM 729 O O . ASN A 1 93 ? 6.101 -1.445 -6.223 1.00 89.56 93 ASN A O 1
ATOM 733 N N . VAL A 1 94 ? 5.104 -0.557 -4.445 1.00 93.94 94 VAL A N 1
ATOM 734 C CA . VAL A 1 94 ? 6.354 -0.120 -3.798 1.00 93.94 94 VAL A CA 1
ATOM 735 C C . VAL A 1 94 ? 7.187 -1.320 -3.334 1.00 93.94 94 VAL A C 1
ATOM 737 O O . VAL A 1 94 ? 8.411 -1.291 -3.390 1.00 93.94 94 VAL A O 1
ATOM 740 N N . LEU A 1 95 ? 6.532 -2.383 -2.870 1.00 91.19 95 LEU A N 1
ATOM 741 C CA . LEU A 1 95 ? 7.190 -3.573 -2.331 1.00 91.19 95 LEU A CA 1
ATOM 742 C C . LEU A 1 95 ? 7.496 -4.627 -3.405 1.00 91.19 95 LEU A C 1
ATOM 744 O O . LEU A 1 95 ? 8.315 -5.514 -3.171 1.00 91.19 95 LEU A O 1
ATOM 748 N N . ASP A 1 96 ? 6.875 -4.538 -4.581 1.00 91.06 96 ASP A N 1
ATOM 749 C CA . ASP A 1 96 ? 7.137 -5.455 -5.687 1.00 91.06 96 ASP A CA 1
ATOM 750 C C . ASP A 1 96 ? 8.430 -5.077 -6.429 1.00 91.06 96 ASP A C 1
ATOM 752 O O . ASP A 1 96 ? 8.528 -4.040 -7.089 1.00 91.06 96 ASP A O 1
ATOM 756 N N . PHE A 1 97 ? 9.435 -5.956 -6.382 1.00 88.88 97 PHE A N 1
ATOM 757 C CA . PHE A 1 97 ? 10.713 -5.765 -7.075 1.00 88.88 97 PHE A CA 1
ATOM 758 C C . PHE A 1 97 ? 10.560 -5.554 -8.587 1.00 88.88 97 PHE A C 1
ATOM 760 O O . PHE A 1 97 ? 11.402 -4.896 -9.204 1.00 88.88 97 PHE A O 1
ATOM 767 N N . ARG A 1 98 ? 9.482 -6.074 -9.191 1.00 91.88 98 ARG A N 1
ATOM 768 C CA . ARG A 1 98 ? 9.155 -5.892 -10.611 1.00 91.88 98 ARG A CA 1
ATOM 769 C C . ARG A 1 98 ? 8.914 -4.434 -10.970 1.00 91.88 98 ARG A C 1
ATOM 771 O O . ARG A 1 98 ? 9.158 -4.072 -12.118 1.00 91.88 98 ARG A O 1
ATOM 778 N N . THR A 1 99 ? 8.525 -3.600 -10.007 1.00 93.06 99 THR A N 1
ATOM 779 C CA . THR A 1 99 ? 8.358 -2.153 -10.191 1.00 93.06 99 THR A CA 1
ATOM 780 C C . THR A 1 99 ? 9.647 -1.467 -10.615 1.00 93.06 99 THR A C 1
ATOM 782 O O . THR A 1 99 ? 9.620 -0.494 -11.367 1.00 93.06 99 THR A O 1
ATOM 785 N N . TYR A 1 100 ? 10.785 -1.992 -10.166 1.00 91.94 100 TYR A N 1
ATOM 786 C CA . TYR A 1 100 ? 12.093 -1.369 -10.332 1.00 91.94 100 TYR A CA 1
ATOM 787 C C . TYR A 1 100 ? 12.902 -1.944 -11.497 1.00 91.94 100 TYR A C 1
ATOM 789 O O . TYR A 1 100 ? 14.083 -1.634 -11.632 1.00 91.94 100 TYR A O 1
ATOM 797 N N . ARG A 1 101 ? 12.293 -2.784 -12.339 1.00 91.56 101 ARG A N 1
ATOM 798 C CA . ARG A 1 101 ? 12.962 -3.406 -13.485 1.00 91.56 101 ARG A CA 1
ATOM 799 C C . ARG A 1 101 ? 12.117 -3.333 -14.748 1.00 91.56 101 ARG A C 1
ATOM 801 O O . ARG A 1 101 ? 10.892 -3.398 -14.698 1.00 91.56 101 ARG A O 1
ATOM 808 N N . ALA A 1 102 ? 12.779 -3.231 -15.894 1.00 92.75 102 ALA A N 1
ATOM 809 C CA . ALA A 1 102 ? 12.110 -3.316 -17.187 1.00 92.75 102 ALA A CA 1
ATOM 810 C C . ALA A 1 102 ? 11.686 -4.772 -17.496 1.00 92.75 102 ALA A C 1
ATOM 812 O O . ALA A 1 102 ? 12.361 -5.703 -17.055 1.00 92.75 102 ALA A O 1
ATOM 813 N N . PRO A 1 103 ? 10.644 -5.016 -18.320 1.00 89.31 103 PRO A N 1
ATOM 814 C CA . PRO A 1 103 ? 10.153 -6.363 -18.657 1.00 89.31 103 PRO A CA 1
ATOM 815 C C . PRO A 1 103 ? 11.210 -7.385 -19.108 1.00 89.31 103 PRO A C 1
ATOM 817 O O . PRO A 1 103 ? 11.068 -8.568 -18.824 1.00 89.31 103 PRO A O 1
ATOM 820 N N . SER A 1 104 ? 12.264 -6.944 -19.799 1.00 87.75 104 SER A N 1
ATOM 821 C CA . SER A 1 104 ? 13.338 -7.798 -20.333 1.00 87.75 104 SER A CA 1
ATOM 822 C C . SER A 1 104 ? 14.644 -7.734 -19.533 1.00 87.75 104 SER A C 1
ATOM 824 O O . SER A 1 104 ? 15.683 -8.199 -20.005 1.00 87.75 104 SER A O 1
ATOM 826 N N . GLN A 1 105 ? 14.632 -7.089 -18.367 1.00 88.19 105 GLN A N 1
ATOM 827 C CA . GLN A 1 105 ? 15.817 -6.910 -17.537 1.00 88.19 105 GLN A CA 1
ATOM 828 C C . GLN A 1 105 ? 16.033 -8.126 -16.632 1.00 88.19 105 GLN A C 1
ATOM 830 O O . GLN A 1 105 ? 15.128 -8.560 -15.923 1.00 88.19 105 GLN A O 1
ATOM 835 N N . ASP A 1 106 ? 17.256 -8.651 -16.656 1.00 85.50 106 ASP A N 1
ATOM 836 C CA . ASP A 1 106 ? 17.716 -9.691 -15.736 1.00 85.50 106 ASP A CA 1
ATOM 837 C C . ASP A 1 106 ? 17.804 -9.138 -14.305 1.00 85.50 106 ASP A C 1
ATOM 839 O O . ASP A 1 106 ? 18.204 -7.991 -14.102 1.00 85.50 106 ASP A O 1
ATOM 843 N N . GLU A 1 107 ? 17.427 -9.949 -13.316 1.00 80.62 107 GLU A N 1
ATOM 844 C CA . GLU A 1 107 ? 17.251 -9.522 -11.924 1.00 80.62 107 GLU A CA 1
ATOM 845 C C . GLU A 1 107 ? 18.491 -8.851 -11.325 1.00 80.62 107 GLU A C 1
ATOM 847 O O . GLU A 1 107 ? 18.346 -7.872 -10.599 1.00 80.62 107 GLU A O 1
ATOM 852 N N . TYR A 1 108 ? 19.694 -9.299 -11.682 1.00 81.00 108 TYR A N 1
ATOM 853 C CA . TYR A 1 108 ? 20.939 -8.791 -11.095 1.00 81.00 108 TYR A CA 1
ATOM 854 C C . TYR A 1 108 ? 21.727 -7.888 -12.048 1.00 81.00 108 TYR A C 1
ATOM 856 O O . TYR A 1 108 ? 22.889 -7.558 -11.791 1.00 81.00 108 TYR A O 1
ATOM 864 N N . LYS A 1 109 ? 21.125 -7.486 -13.176 1.00 84.69 109 LYS A N 1
ATOM 865 C CA . LYS A 1 109 ? 21.772 -6.620 -14.168 1.00 84.69 109 LYS A CA 1
ATOM 866 C C . LYS A 1 109 ? 21.137 -5.246 -14.198 1.00 84.69 109 LYS A C 1
ATOM 868 O O . LYS A 1 109 ? 19.920 -5.096 -14.220 1.00 84.69 109 LYS A O 1
ATOM 873 N N . LYS A 1 110 ? 21.994 -4.231 -14.315 1.00 86.44 110 LYS A N 1
ATOM 874 C CA . LYS A 1 110 ? 21.562 -2.855 -14.563 1.00 86.44 110 LYS A CA 1
ATOM 875 C C . LYS A 1 110 ? 20.830 -2.750 -15.899 1.00 86.44 110 LYS A C 1
ATOM 877 O O . LYS A 1 110 ? 21.225 -3.383 -16.880 1.00 86.44 110 LYS A O 1
ATOM 882 N N . ALA A 1 111 ? 19.817 -1.891 -15.927 1.00 88.62 111 ALA A N 1
ATOM 883 C CA . ALA A 1 111 ? 19.092 -1.553 -17.138 1.00 88.62 111 ALA A CA 1
ATOM 884 C C . ALA A 1 111 ? 20.042 -0.983 -18.204 1.00 88.62 111 ALA A C 1
ATOM 886 O O . ALA A 1 111 ? 20.880 -0.118 -17.934 1.00 88.62 111 ALA A O 1
ATOM 887 N N . ASN A 1 112 ? 19.903 -1.459 -19.440 1.00 91.88 112 ASN A N 1
ATOM 888 C CA . ASN A 1 112 ? 20.485 -0.783 -20.596 1.00 91.88 112 ASN A CA 1
ATOM 889 C C . ASN A 1 112 ? 19.674 0.481 -20.955 1.00 91.88 112 ASN A C 1
ATOM 891 O O . ASN A 1 112 ? 18.617 0.734 -20.385 1.00 91.88 112 ASN A O 1
ATOM 895 N N . LYS A 1 113 ? 20.139 1.267 -21.935 1.00 92.75 113 LYS A N 1
ATOM 896 C CA . LYS A 1 113 ? 19.481 2.529 -22.330 1.00 92.75 113 LYS A CA 1
ATOM 897 C C . LYS A 1 113 ? 17.998 2.361 -22.689 1.00 92.75 113 LYS A C 1
ATOM 899 O O . LYS A 1 113 ? 17.180 3.153 -22.243 1.00 92.75 113 LYS A O 1
ATOM 904 N N . ASN A 1 114 ? 17.645 1.323 -23.447 1.00 91.12 114 ASN A N 1
ATOM 905 C CA . ASN A 1 114 ? 16.258 1.084 -23.856 1.00 91.12 114 ASN A CA 1
ATOM 906 C C . ASN A 1 114 ? 15.396 0.645 -22.667 1.00 91.12 114 ASN A C 1
ATOM 908 O O . ASN A 1 114 ? 14.256 1.071 -22.537 1.00 91.12 114 ASN A O 1
ATOM 912 N N . GLN A 1 115 ? 15.951 -0.183 -21.782 1.00 93.12 115 GLN A N 1
ATOM 913 C CA . GLN A 1 115 ? 15.281 -0.602 -20.551 1.00 93.12 115 GLN A CA 1
ATOM 914 C C . GLN A 1 115 ? 15.063 0.577 -19.597 1.00 93.12 115 GLN A C 1
ATOM 916 O O . GLN A 1 115 ? 14.001 0.667 -18.991 1.00 93.12 115 GLN A O 1
ATOM 921 N N . GLN A 1 116 ? 16.021 1.503 -19.513 1.00 91.62 116 GLN A N 1
ATOM 922 C CA . GLN A 1 116 ? 15.879 2.708 -18.704 1.00 91.62 116 GLN A CA 1
ATOM 923 C C . GLN A 1 116 ? 14.746 3.600 -19.223 1.00 91.62 116 GLN A C 1
ATOM 925 O O . GLN A 1 116 ? 13.925 4.032 -18.426 1.00 91.62 116 GLN A O 1
ATOM 930 N N . ILE A 1 117 ? 14.624 3.778 -20.546 1.00 91.31 117 ILE A N 1
ATOM 931 C CA . ILE A 1 117 ? 13.505 4.526 -21.148 1.00 91.31 117 ILE A CA 1
ATOM 932 C C . ILE A 1 117 ? 12.154 3.925 -20.735 1.00 91.31 117 ILE A C 1
ATOM 934 O O . ILE A 1 117 ? 11.234 4.672 -20.410 1.00 91.31 117 ILE A O 1
ATOM 938 N N . LEU A 1 118 ? 12.029 2.592 -20.722 1.00 92.44 118 LEU A N 1
ATOM 939 C CA . LEU A 1 118 ? 10.799 1.928 -20.279 1.00 92.44 118 LEU A CA 1
ATOM 940 C C . LEU A 1 118 ? 10.506 2.213 -18.799 1.00 92.44 118 LEU A C 1
ATOM 942 O O . LEU A 1 118 ? 9.391 2.606 -18.468 1.00 92.44 118 LEU A O 1
ATOM 946 N N . ILE A 1 119 ? 11.512 2.082 -17.929 1.00 91.75 119 ILE A N 1
ATOM 947 C CA . ILE A 1 119 ? 11.387 2.382 -16.493 1.00 91.75 119 ILE A CA 1
ATOM 948 C C . ILE A 1 119 ? 10.981 3.844 -16.263 1.00 91.75 119 ILE A C 1
ATOM 950 O O . ILE A 1 119 ? 10.121 4.112 -15.427 1.00 91.75 119 ILE A O 1
ATOM 954 N N . ASP A 1 120 ? 11.554 4.782 -17.017 1.00 91.12 120 ASP A N 1
ATOM 955 C CA . ASP A 1 120 ? 11.273 6.215 -16.884 1.00 91.12 120 ASP A CA 1
ATOM 956 C C . ASP A 1 120 ? 9.814 6.564 -17.243 1.00 91.12 120 ASP A C 1
ATOM 958 O O . ASP A 1 120 ? 9.261 7.513 -16.689 1.00 91.12 120 ASP A O 1
ATOM 962 N N . HIS A 1 121 ? 9.175 5.755 -18.098 1.00 92.25 121 HIS A N 1
ATOM 963 C CA . HIS A 1 121 ? 7.752 5.838 -18.464 1.00 92.25 121 HIS A CA 1
ATOM 964 C C . HIS A 1 121 ? 6.859 4.902 -17.629 1.00 92.25 121 HIS A C 1
ATOM 966 O O . HIS A 1 121 ? 5.725 4.611 -18.004 1.00 92.25 121 HIS A O 1
ATOM 972 N N . GLU A 1 122 ? 7.369 4.380 -16.508 1.00 93.94 122 GLU A N 1
ATOM 973 C CA . GLU A 1 122 ? 6.671 3.437 -15.622 1.00 93.94 122 GLU A CA 1
ATOM 974 C C . GLU A 1 122 ? 6.259 2.118 -16.305 1.00 93.94 122 GLU A C 1
ATOM 976 O O . GLU A 1 122 ? 5.446 1.354 -15.778 1.00 93.94 122 GLU A O 1
ATOM 981 N N . ILE A 1 123 ? 6.855 1.800 -17.457 1.00 92.94 123 ILE A N 1
ATOM 982 C CA . ILE A 1 123 ? 6.729 0.507 -18.127 1.00 92.94 123 ILE A CA 1
ATOM 983 C C . ILE A 1 123 ? 7.755 -0.445 -17.506 1.00 92.94 123 ILE A C 1
ATOM 985 O O . ILE A 1 123 ? 8.898 -0.573 -17.949 1.00 92.94 123 ILE A O 1
ATOM 989 N N . ASN A 1 124 ? 7.331 -1.121 -16.446 1.00 93.56 124 ASN A N 1
ATOM 990 C CA . ASN A 1 124 ? 8.148 -2.056 -15.678 1.00 93.56 124 ASN A CA 1
ATOM 991 C C . ASN A 1 124 ? 7.676 -3.511 -15.869 1.00 93.56 124 ASN A C 1
ATOM 993 O O . ASN A 1 124 ? 6.836 -3.793 -16.722 1.00 93.56 124 ASN A O 1
ATOM 997 N N . SER A 1 125 ? 8.253 -4.462 -15.132 1.00 92.81 125 SER A N 1
ATOM 998 C CA . SER A 1 125 ? 7.928 -5.889 -15.269 1.00 92.81 125 SER A CA 1
ATOM 999 C C . SER A 1 125 ? 6.556 -6.295 -14.715 1.00 92.81 125 SER A C 1
ATOM 1001 O O . SER A 1 125 ? 6.217 -7.475 -14.813 1.00 92.81 125 SER A O 1
ATOM 1003 N N . ILE A 1 126 ? 5.787 -5.386 -14.110 1.00 91.44 126 ILE A N 1
ATOM 1004 C CA . ILE A 1 126 ? 4.405 -5.671 -13.711 1.00 91.44 126 ILE A CA 1
ATOM 1005 C C . ILE A 1 126 ? 3.530 -5.572 -14.957 1.00 91.44 126 ILE A C 1
ATOM 1007 O O . ILE A 1 126 ? 3.564 -4.578 -15.685 1.00 91.44 126 ILE A O 1
ATOM 1011 N N . THR A 1 127 ? 2.740 -6.610 -15.223 1.00 89.44 127 THR A N 1
ATOM 1012 C CA . THR A 1 127 ? 1.858 -6.605 -16.394 1.00 89.44 127 THR A CA 1
ATOM 1013 C C . THR A 1 127 ? 0.735 -5.584 -16.229 1.00 89.44 127 THR A C 1
ATOM 1015 O O . THR A 1 127 ? 0.306 -5.282 -15.116 1.00 89.44 127 THR A O 1
ATOM 1018 N N . ILE A 1 128 ? 0.189 -5.085 -17.342 1.00 88.25 128 ILE A N 1
ATOM 1019 C CA . ILE A 1 128 ? -0.932 -4.135 -17.296 1.00 88.25 128 ILE A CA 1
ATOM 1020 C C . ILE A 1 128 ? -2.139 -4.708 -16.534 1.00 88.25 128 ILE A C 1
ATOM 1022 O O . ILE A 1 128 ? -2.761 -4.007 -15.742 1.00 88.25 128 ILE A O 1
ATOM 1026 N N . ARG A 1 129 ? -2.418 -6.010 -16.701 1.00 85.44 129 ARG A N 1
ATOM 1027 C CA . ARG A 1 129 ? -3.501 -6.722 -16.007 1.00 85.44 129 ARG A CA 1
ATOM 1028 C C . ARG A 1 129 ? -3.285 -6.738 -14.493 1.00 85.44 129 ARG A C 1
ATOM 1030 O O . ARG A 1 129 ? -4.213 -6.446 -13.746 1.00 85.44 129 ARG A O 1
ATOM 1037 N N . GLU A 1 130 ? -2.075 -7.061 -14.040 1.00 88.69 130 GLU A N 1
ATOM 1038 C CA . GLU A 1 130 ? -1.742 -7.008 -12.613 1.00 88.69 130 GLU A CA 1
ATOM 1039 C C . GLU A 1 130 ? -1.802 -5.576 -12.083 1.00 88.69 130 GLU A C 1
ATOM 1041 O O . GLU A 1 130 ? -2.309 -5.363 -10.988 1.00 88.69 130 GLU A O 1
ATOM 1046 N N . ARG A 1 131 ? -1.363 -4.582 -12.866 1.00 90.81 131 ARG A N 1
ATOM 1047 C CA . ARG A 1 131 ? -1.423 -3.174 -12.459 1.00 90.81 131 ARG A CA 1
ATOM 1048 C C . ARG A 1 131 ? -2.868 -2.708 -12.244 1.00 90.81 131 ARG A C 1
ATOM 1050 O O . ARG A 1 131 ? -3.130 -2.072 -11.230 1.00 90.81 131 ARG A O 1
ATOM 1057 N N . PHE A 1 132 ? -3.816 -3.110 -13.098 1.00 88.75 132 PHE A N 1
ATOM 1058 C CA . PHE A 1 132 ? -5.252 -2.890 -12.858 1.00 88.75 132 PHE A CA 1
ATOM 1059 C C . PHE A 1 132 ? -5.730 -3.519 -11.541 1.00 88.75 132 PHE A C 1
ATOM 1061 O O . PHE A 1 132 ? -6.408 -2.861 -10.752 1.00 88.75 132 PHE A O 1
ATOM 1068 N N . ALA A 1 133 ? -5.346 -4.771 -11.274 1.00 88.69 133 ALA A N 1
ATOM 1069 C CA . ALA A 1 133 ? -5.706 -5.447 -10.027 1.00 88.69 133 ALA A CA 1
ATOM 1070 C C . ALA A 1 133 ? -5.113 -4.740 -8.796 1.00 88.69 133 ALA A C 1
ATOM 1072 O O . ALA A 1 133 ? -5.795 -4.598 -7.782 1.00 88.69 133 ALA A O 1
ATOM 1073 N N . ILE A 1 134 ? -3.873 -4.251 -8.895 1.00 90.56 134 ILE A N 1
ATOM 1074 C CA . ILE A 1 134 ? -3.218 -3.496 -7.826 1.00 90.56 134 ILE A CA 1
ATOM 1075 C C . ILE A 1 134 ? -3.922 -2.155 -7.591 1.00 90.56 134 ILE A C 1
ATOM 1077 O O . ILE A 1 134 ? -4.158 -1.814 -6.435 1.00 90.56 134 ILE A O 1
ATOM 1081 N N . CYS A 1 135 ? -4.294 -1.412 -8.640 1.00 93.31 135 CYS A N 1
ATOM 1082 C CA . CYS A 1 135 ? -5.065 -0.173 -8.494 1.00 93.31 135 CYS A CA 1
ATOM 1083 C C . CYS A 1 135 ? -6.393 -0.438 -7.776 1.00 93.31 135 CYS A C 1
ATOM 1085 O O . CYS A 1 135 ? -6.669 0.188 -6.758 1.00 93.31 135 CYS A O 1
ATOM 1087 N N . TYR A 1 136 ? -7.169 -1.427 -8.225 1.00 92.06 136 TYR A N 1
ATOM 1088 C CA . TYR A 1 136 ? -8.430 -1.781 -7.573 1.00 92.06 136 TYR A CA 1
ATOM 1089 C C . TYR A 1 136 ? -8.236 -2.171 -6.098 1.00 92.06 136 TYR A C 1
ATOM 1091 O O . TYR A 1 136 ? -8.908 -1.638 -5.213 1.00 92.06 136 TYR A O 1
ATOM 1099 N N . ALA A 1 137 ? -7.286 -3.066 -5.808 1.00 91.06 137 ALA A N 1
ATOM 1100 C CA . ALA A 1 137 ? -7.003 -3.503 -4.443 1.00 91.06 137 ALA A CA 1
ATOM 1101 C C . ALA A 1 137 ? -6.542 -2.338 -3.552 1.00 91.06 137 ALA A C 1
ATOM 1103 O O . ALA A 1 137 ? -6.957 -2.240 -2.396 1.00 91.06 137 ALA A O 1
ATOM 1104 N N . ARG A 1 138 ? -5.735 -1.419 -4.097 1.00 95.62 138 ARG A N 1
ATOM 1105 C CA . ARG A 1 138 ? -5.317 -0.195 -3.410 1.00 95.62 138 ARG A CA 1
ATOM 1106 C C . ARG A 1 138 ? -6.509 0.680 -3.052 1.00 95.62 138 ARG A C 1
ATOM 1108 O O . ARG A 1 138 ? -6.590 1.103 -1.904 1.00 95.62 138 ARG A O 1
ATOM 1115 N N . GLY A 1 139 ? -7.438 0.925 -3.975 1.00 94.12 139 GLY A N 1
ATOM 1116 C CA . GLY A 1 139 ? -8.626 1.726 -3.672 1.00 94.12 139 GLY A CA 1
ATOM 1117 C C . GLY A 1 139 ? -9.520 1.086 -2.613 1.00 94.12 139 GLY A C 1
ATOM 1118 O O . GLY A 1 139 ? -10.001 1.783 -1.724 1.00 94.12 139 GLY A O 1
ATOM 1119 N N . VAL A 1 140 ? -9.655 -0.246 -2.611 1.00 92.12 140 VAL A N 1
ATOM 1120 C CA . VAL A 1 140 ? -10.334 -0.972 -1.519 1.00 92.12 140 VAL A CA 1
ATOM 1121 C C . VAL A 1 140 ? -9.625 -0.747 -0.177 1.00 92.12 140 VAL A C 1
ATOM 1123 O O . VAL A 1 140 ? -10.274 -0.456 0.826 1.00 92.12 140 VAL A O 1
ATOM 1126 N N . ALA A 1 141 ? -8.295 -0.847 -0.136 1.00 95.38 141 ALA A N 1
ATOM 1127 C CA . ALA A 1 141 ? -7.525 -0.635 1.089 1.00 95.38 141 ALA A CA 1
ATOM 1128 C C . ALA A 1 141 ? -7.585 0.822 1.589 1.00 95.38 141 ALA A C 1
ATOM 1130 O O . ALA A 1 141 ? -7.723 1.053 2.790 1.00 95.38 141 ALA A O 1
ATOM 1131 N N . LEU A 1 142 ? -7.541 1.807 0.686 1.00 95.62 142 LEU A N 1
ATOM 1132 C CA . LEU A 1 142 ? -7.712 3.228 1.014 1.00 95.62 142 LEU A CA 1
ATOM 1133 C C . LEU A 1 142 ? -9.114 3.513 1.554 1.00 95.62 142 LEU A C 1
ATOM 1135 O O . LEU A 1 142 ? -9.265 4.213 2.556 1.00 95.62 142 LEU A O 1
ATOM 1139 N N . HIS A 1 143 ? -10.133 2.910 0.945 1.00 93.19 143 HIS A N 1
ATOM 1140 C CA . HIS A 1 143 ? -11.502 2.977 1.434 1.00 93.19 143 HIS A CA 1
ATOM 1141 C C . HIS A 1 143 ? -11.620 2.416 2.858 1.00 93.19 143 HIS A C 1
ATOM 1143 O O . HIS A 1 143 ? -12.224 3.056 3.716 1.00 93.19 143 HIS A O 1
ATOM 1149 N N . LEU A 1 144 ? -10.983 1.276 3.153 1.00 93.00 144 LEU A N 1
ATOM 1150 C CA . LEU A 1 144 ? -10.947 0.712 4.508 1.00 93.00 144 LEU A CA 1
ATOM 1151 C C . LEU A 1 144 ? -10.193 1.606 5.502 1.00 93.00 144 LEU A C 1
ATOM 1153 O O . LEU A 1 144 ? -10.652 1.781 6.628 1.00 93.00 144 LEU A O 1
ATOM 1157 N N . ILE A 1 145 ? -9.073 2.214 5.103 1.00 95.25 145 ILE A N 1
ATOM 1158 C CA . ILE A 1 145 ? -8.362 3.195 5.937 1.00 95.25 145 ILE A CA 1
ATOM 1159 C C . ILE A 1 145 ? -9.268 4.382 6.273 1.00 95.25 145 ILE A C 1
ATOM 1161 O O . ILE A 1 145 ? -9.356 4.780 7.437 1.00 95.25 145 ILE A O 1
ATOM 1165 N N . ASN A 1 146 ? -9.972 4.924 5.279 1.00 93.44 146 ASN A N 1
ATOM 1166 C CA . ASN A 1 146 ? -10.875 6.049 5.487 1.00 93.44 146 ASN A CA 1
ATOM 1167 C C . ASN A 1 146 ? -12.086 5.658 6.351 1.00 93.44 146 ASN A C 1
ATOM 1169 O O . ASN A 1 146 ? -12.501 6.416 7.227 1.00 93.44 146 ASN A O 1
ATOM 1173 N N . TRP A 1 147 ? -12.600 4.438 6.177 1.00 92.62 147 TRP A N 1
ATOM 1174 C CA . TRP A 1 147 ? -13.641 3.879 7.032 1.00 92.62 147 TRP A CA 1
ATOM 1175 C C . TRP A 1 147 ? -13.197 3.815 8.495 1.00 92.62 147 TRP A C 1
ATOM 1177 O O . TRP A 1 147 ? -13.918 4.279 9.375 1.00 92.62 147 TRP A O 1
ATOM 1187 N N . ILE A 1 148 ? -11.995 3.297 8.768 1.00 94.62 148 ILE A N 1
ATOM 1188 C CA . ILE A 1 148 ? -11.429 3.251 10.123 1.00 94.62 148 ILE A CA 1
ATOM 1189 C C . ILE A 1 148 ? -11.300 4.671 10.679 1.00 94.62 148 ILE A C 1
ATOM 1191 O O . ILE A 1 148 ? -11.734 4.934 11.801 1.00 94.62 148 ILE A O 1
ATOM 1195 N N . ARG A 1 149 ? -10.747 5.599 9.892 1.00 93.50 149 ARG A N 1
ATOM 1196 C CA . ARG A 1 149 ? -10.554 7.005 10.273 1.00 93.50 149 ARG A CA 1
ATOM 1197 C C . ARG A 1 149 ? -11.858 7.668 10.725 1.00 93.50 149 ARG A C 1
ATOM 1199 O O . ARG A 1 149 ? -11.858 8.392 11.719 1.00 93.50 149 ARG A O 1
ATOM 1206 N N . ILE A 1 150 ? -12.958 7.408 10.021 1.00 91.25 150 ILE A N 1
ATOM 1207 C CA . ILE A 1 150 ? -14.267 7.994 10.324 1.00 91.25 150 ILE A CA 1
ATOM 1208 C C . ILE A 1 150 ? -14.956 7.221 11.448 1.00 91.25 150 ILE A C 1
ATOM 1210 O O . ILE A 1 150 ? -15.338 7.811 12.455 1.00 91.25 150 ILE A O 1
ATOM 1214 N N . CYS A 1 151 ? -15.103 5.905 11.319 1.00 92.25 151 CYS A N 1
ATOM 1215 C CA . CYS A 1 151 ? -15.981 5.109 12.174 1.00 92.25 151 CYS A CA 1
ATOM 1216 C C . CYS A 1 151 ? -15.362 4.654 13.501 1.00 92.25 151 CYS A C 1
ATOM 1218 O O . CYS A 1 151 ? -16.100 4.130 14.340 1.00 92.25 151 CYS A O 1
ATOM 1220 N N . SER A 1 152 ? -14.058 4.846 13.714 1.00 93.81 152 SER A N 1
ATOM 1221 C CA . SER A 1 152 ? -13.393 4.469 14.963 1.00 93.81 152 SER A CA 1
ATOM 1222 C C . SER A 1 152 ? -13.012 5.672 15.831 1.00 93.81 152 SER A C 1
ATOM 1224 O O . SER A 1 152 ? -12.766 6.783 15.359 1.00 93.81 152 SER A O 1
ATOM 1226 N N . GLU A 1 153 ? -12.962 5.438 17.139 1.00 95.25 153 GLU A N 1
ATOM 1227 C CA . GLU A 1 153 ? -12.263 6.282 18.102 1.00 95.25 153 GLU A CA 1
ATOM 1228 C C . GLU A 1 153 ? -11.108 5.467 18.678 1.00 95.25 153 GLU A C 1
ATOM 1230 O O . GLU A 1 153 ? -11.330 4.466 19.363 1.00 95.25 153 GLU A O 1
ATOM 1235 N N . ILE A 1 154 ? -9.883 5.895 18.387 1.00 96.38 154 ILE A N 1
ATOM 1236 C CA . ILE A 1 154 ? -8.664 5.219 18.823 1.00 96.38 154 ILE A CA 1
ATOM 1237 C C . ILE A 1 154 ? -8.025 6.045 19.931 1.00 96.38 154 ILE A C 1
ATOM 1239 O O . ILE A 1 154 ? -7.821 7.250 19.774 1.00 96.38 154 ILE A O 1
ATOM 1243 N N . ARG A 1 155 ? -7.701 5.402 21.052 1.00 96.44 155 ARG A N 1
ATOM 1244 C CA . ARG A 1 155 ? -7.006 6.016 22.188 1.00 96.44 155 ARG A CA 1
ATOM 1245 C C . ARG A 1 155 ? -5.660 5.342 22.387 1.00 96.44 155 ARG A C 1
ATOM 1247 O O . ARG A 1 155 ? -5.587 4.122 22.300 1.00 96.44 155 ARG A O 1
ATOM 1254 N N . GLY A 1 156 ? -4.624 6.138 22.624 1.00 93.94 156 GLY A N 1
ATOM 1255 C CA . GLY A 1 156 ? -3.268 5.649 22.878 1.00 93.94 156 GLY A CA 1
ATOM 1256 C C . GLY A 1 156 ? -2.894 5.637 24.362 1.00 93.94 156 GLY A C 1
ATOM 1257 O O . GLY A 1 156 ? -3.764 5.866 25.214 1.00 93.94 156 GLY A O 1
ATOM 1258 N N . PRO A 1 157 ? -1.596 5.445 24.659 1.00 89.38 157 PRO A N 1
ATOM 1259 C CA . PRO A 1 157 ? -1.026 5.544 25.999 1.00 89.38 157 PRO A CA 1
ATOM 1260 C C . PRO A 1 157 ? -1.514 6.796 26.735 1.00 89.38 157 PRO A C 1
ATOM 1262 O O . PRO A 1 157 ? -1.503 7.903 26.193 1.00 89.38 157 PRO A O 1
ATOM 1265 N N . GLY A 1 158 ? -2.006 6.628 27.963 1.00 85.94 158 GLY A N 1
ATOM 1266 C CA . GLY A 1 158 ? -2.588 7.723 28.752 1.00 85.94 158 GLY A CA 1
ATOM 1267 C C . GLY A 1 158 ? -4.034 8.100 28.387 1.00 85.94 158 GLY A C 1
ATOM 1268 O O . GLY A 1 158 ? -4.576 9.055 28.941 1.00 85.94 158 GLY A O 1
ATOM 1269 N N . GLY A 1 159 ? -4.689 7.361 27.484 1.00 89.88 159 GLY A N 1
ATOM 1270 C CA . GLY A 1 159 ? -6.124 7.479 27.189 1.00 89.88 159 GLY A CA 1
ATOM 1271 C C . GLY A 1 159 ? -6.516 8.635 26.263 1.00 89.88 159 GLY A C 1
ATOM 1272 O O . GLY A 1 159 ? -7.712 8.843 26.016 1.00 89.88 159 GLY A O 1
ATOM 1273 N N . ALA A 1 160 ? -5.539 9.378 25.736 1.00 93.44 160 ALA A N 1
ATOM 1274 C CA . ALA A 1 160 ? -5.764 10.454 24.778 1.00 93.44 160 ALA A CA 1
ATOM 1275 C C . ALA A 1 160 ? -6.224 9.900 23.422 1.00 93.44 160 ALA A C 1
ATOM 1277 O O . ALA A 1 160 ? -5.724 8.877 22.954 1.00 93.44 160 ALA A O 1
ATOM 1278 N N . VAL A 1 161 ? -7.173 10.589 22.781 1.00 94.75 161 VAL A N 1
ATOM 1279 C CA . VAL A 1 161 ? -7.642 10.229 21.436 1.00 94.75 161 VAL A CA 1
ATOM 1280 C C . VAL A 1 161 ? -6.541 10.536 20.423 1.00 94.75 161 VAL A C 1
ATOM 1282 O O . VAL A 1 161 ? -6.030 11.654 20.373 1.00 94.75 161 VAL A O 1
ATOM 1285 N N . ILE A 1 162 ? -6.188 9.545 19.606 1.00 94.06 162 ILE A N 1
ATOM 1286 C CA . ILE A 1 162 ? -5.193 9.681 18.548 1.00 94.06 162 ILE A CA 1
ATOM 1287 C C . ILE A 1 162 ? -5.891 10.107 17.264 1.00 94.06 162 ILE A C 1
ATOM 1289 O O . ILE A 1 162 ? -6.665 9.354 16.672 1.00 94.06 162 ILE A O 1
ATOM 1293 N N . THR A 1 163 ? -5.585 11.318 16.810 1.00 92.69 163 THR A N 1
ATOM 1294 C CA . THR A 1 163 ? -6.082 11.820 15.531 1.00 92.69 163 THR A CA 1
ATOM 1295 C C . THR A 1 163 ? -5.447 11.046 14.382 1.00 92.69 163 THR A C 1
ATOM 1297 O O . THR A 1 163 ? -4.236 11.127 14.184 1.00 92.69 163 THR A O 1
ATOM 1300 N N . ASP A 1 164 ? -6.282 10.349 13.610 1.00 94.56 164 ASP A N 1
ATOM 1301 C CA . ASP A 1 164 ? -5.912 9.698 12.349 1.00 94.56 164 ASP A CA 1
ATOM 1302 C C . ASP A 1 164 ? -4.718 8.731 12.468 1.00 94.56 164 ASP A C 1
ATOM 1304 O O . ASP A 1 164 ? -3.739 8.805 11.721 1.00 94.56 164 ASP A O 1
ATOM 1308 N N . LEU A 1 165 ? -4.807 7.798 13.429 1.00 95.56 165 LEU A N 1
ATOM 1309 C CA . LEU A 1 165 ? -3.828 6.715 13.564 1.00 95.56 165 LEU A CA 1
ATOM 1310 C C . LEU A 1 165 ? -3.562 5.973 12.236 1.00 95.56 165 LEU A C 1
ATOM 1312 O O . LEU A 1 165 ? -2.388 5.724 11.973 1.00 95.56 165 LEU A O 1
ATOM 1316 N N . PRO A 1 166 ? -4.563 5.647 11.384 1.00 96.38 166 PRO A N 1
ATOM 1317 C CA . PRO A 1 166 ? -4.311 4.932 10.132 1.00 96.38 166 PRO A CA 1
ATOM 1318 C C . PRO A 1 166 ? -3.264 5.611 9.241 1.00 96.38 166 PRO A C 1
ATOM 1320 O O . PRO A 1 166 ? -2.308 4.962 8.814 1.00 96.38 166 PRO A O 1
ATOM 1323 N N . SER A 1 167 ? -3.385 6.925 9.018 1.00 96.44 167 SER A N 1
ATOM 1324 C CA . SER A 1 167 ? -2.405 7.670 8.223 1.00 96.44 167 SER A CA 1
ATOM 1325 C C . SER A 1 167 ? -1.057 7.765 8.935 1.00 96.44 167 SER A C 1
ATOM 1327 O O . SER A 1 167 ? -0.025 7.549 8.308 1.00 96.44 167 SER A O 1
ATOM 1329 N N . ARG A 1 168 ? -1.034 8.035 10.249 1.00 95.31 168 ARG A N 1
ATOM 1330 C CA . ARG A 1 168 ? 0.225 8.096 11.017 1.00 95.31 168 ARG A CA 1
ATOM 1331 C C . ARG A 1 168 ? 0.996 6.780 10.954 1.00 95.31 168 ARG A C 1
ATOM 1333 O O . ARG A 1 168 ? 2.206 6.794 10.746 1.00 95.31 168 ARG A O 1
ATOM 1340 N N . PHE A 1 169 ? 0.292 5.659 11.093 1.00 95.69 169 PHE A N 1
ATOM 1341 C CA . PHE A 1 169 ? 0.875 4.327 11.001 1.00 95.69 169 PHE A CA 1
ATOM 1342 C C . PHE A 1 169 ? 1.419 4.055 9.595 1.00 95.69 169 PHE A C 1
ATOM 1344 O O . PHE A 1 169 ? 2.569 3.649 9.460 1.00 95.69 169 PHE A O 1
ATOM 1351 N N . PHE A 1 170 ? 0.657 4.374 8.542 1.00 96.56 170 PHE A N 1
ATOM 1352 C CA . PHE A 1 170 ? 1.144 4.283 7.161 1.00 96.56 170 PHE A CA 1
ATOM 1353 C C . PHE A 1 170 ? 2.451 5.073 6.956 1.00 96.56 170 PHE A C 1
ATOM 1355 O O . PHE A 1 170 ? 3.419 4.561 6.387 1.00 96.56 170 PHE A O 1
ATOM 1362 N N . ILE A 1 171 ? 2.513 6.308 7.464 1.00 96.62 171 ILE A N 1
ATOM 1363 C CA . ILE A 1 171 ? 3.698 7.161 7.336 1.00 96.62 171 ILE A CA 1
ATOM 1364 C C . ILE A 1 171 ? 4.886 6.584 8.110 1.00 96.62 171 ILE A C 1
ATOM 1366 O O . ILE A 1 171 ? 5.970 6.492 7.535 1.00 96.62 171 ILE A O 1
ATOM 1370 N N . GLN A 1 172 ? 4.681 6.099 9.338 1.00 95.12 172 GLN A N 1
ATOM 1371 C CA . GLN A 1 172 ? 5.716 5.387 10.093 1.00 95.12 172 GLN A CA 1
ATOM 1372 C C . GLN A 1 172 ? 6.303 4.229 9.269 1.00 95.12 172 GLN A C 1
ATOM 1374 O O . GLN A 1 172 ? 7.520 4.173 9.086 1.00 95.12 172 GLN A O 1
ATOM 1379 N N . ILE A 1 173 ? 5.456 3.357 8.702 1.00 95.06 173 ILE A N 1
ATOM 1380 C CA . ILE A 1 173 ? 5.906 2.230 7.866 1.00 95.06 173 ILE A CA 1
ATOM 1381 C C . ILE A 1 173 ? 6.751 2.722 6.687 1.00 95.06 173 ILE A C 1
ATOM 1383 O O . ILE A 1 173 ? 7.865 2.240 6.478 1.00 95.06 173 ILE A O 1
ATOM 1387 N N . THR A 1 174 ? 6.266 3.710 5.930 1.00 95.81 174 THR A N 1
ATOM 1388 C CA . THR A 1 174 ? 7.004 4.227 4.763 1.00 95.81 174 THR A CA 1
ATOM 1389 C C . THR A 1 174 ? 8.342 4.868 5.135 1.00 95.81 174 THR A C 1
ATOM 1391 O O . THR A 1 174 ? 9.333 4.671 4.431 1.00 95.81 174 THR A O 1
ATOM 1394 N N . GLN A 1 175 ? 8.423 5.576 6.264 1.00 95.25 175 GLN A N 1
ATOM 1395 C CA . GLN A 1 175 ? 9.686 6.131 6.749 1.00 95.25 175 GLN A CA 1
ATOM 1396 C C . GLN A 1 175 ? 10.654 5.046 7.215 1.00 95.25 175 GLN A C 1
ATOM 1398 O O . GLN A 1 175 ? 11.855 5.150 6.962 1.00 95.25 175 GLN A O 1
ATOM 1403 N N . THR A 1 176 ? 10.156 3.997 7.870 1.00 94.06 176 THR A N 1
ATOM 1404 C CA . THR A 1 176 ? 10.988 2.855 8.256 1.00 94.06 176 THR A CA 1
ATOM 1405 C C . THR A 1 176 ? 11.539 2.130 7.032 1.00 94.06 176 THR A C 1
ATOM 1407 O O . THR A 1 176 ? 12.726 1.809 7.014 1.00 94.06 176 THR A O 1
ATOM 1410 N N . LEU A 1 177 ? 10.745 1.960 5.968 1.00 92.75 177 LEU A N 1
ATOM 1411 C CA . LEU A 1 177 ? 11.229 1.403 4.697 1.00 92.75 177 LEU A CA 1
ATOM 1412 C C . LEU A 1 177 ? 12.364 2.242 4.090 1.00 92.75 177 LEU A C 1
ATOM 1414 O O . LEU A 1 177 ? 13.371 1.686 3.649 1.00 92.75 177 LEU A O 1
ATOM 1418 N N . ILE A 1 178 ? 12.240 3.573 4.112 1.00 93.88 178 ILE A N 1
ATOM 1419 C CA . ILE A 1 178 ? 13.300 4.486 3.655 1.00 93.88 178 ILE A CA 1
ATOM 1420 C C . ILE A 1 178 ? 14.572 4.292 4.485 1.00 93.88 178 ILE A C 1
ATOM 1422 O O . ILE A 1 178 ? 15.641 4.087 3.912 1.00 93.88 178 ILE A O 1
ATOM 1426 N N . LYS A 1 179 ? 14.462 4.262 5.818 1.00 92.44 179 LYS A N 1
ATOM 1427 C CA . LYS A 1 179 ? 15.617 4.047 6.702 1.00 92.44 179 LYS A CA 1
ATOM 1428 C C . LYS A 1 179 ? 16.284 2.693 6.493 1.00 92.44 179 LYS A C 1
ATOM 1430 O O . LYS A 1 179 ? 17.510 2.605 6.505 1.00 92.44 179 LYS A O 1
ATOM 1435 N N . TYR A 1 180 ? 15.508 1.634 6.276 1.00 90.69 180 TYR A N 1
ATOM 1436 C CA . TYR A 1 180 ? 16.063 0.320 5.948 1.00 90.69 180 TYR A CA 1
ATOM 1437 C C . TYR A 1 180 ? 16.833 0.356 4.633 1.00 90.69 180 TYR A C 1
ATOM 1439 O O . TYR A 1 180 ? 17.923 -0.211 4.548 1.00 90.69 180 TYR A O 1
ATOM 1447 N N . LYS A 1 181 ? 16.330 1.086 3.633 1.00 91.06 181 LYS A N 1
ATOM 1448 C CA . LYS A 1 181 ? 17.046 1.267 2.372 1.00 91.06 181 LYS A CA 1
ATOM 1449 C C . LYS A 1 181 ? 18.330 2.086 2.534 1.00 91.06 181 LYS A C 1
ATOM 1451 O O . LYS A 1 181 ? 19.366 1.708 1.991 1.00 91.06 181 LYS A O 1
ATOM 1456 N N . GLU A 1 182 ? 18.294 3.173 3.299 1.00 91.69 182 GLU A N 1
ATOM 1457 C CA . GLU A 1 182 ? 19.476 3.981 3.636 1.00 91.69 182 GLU A 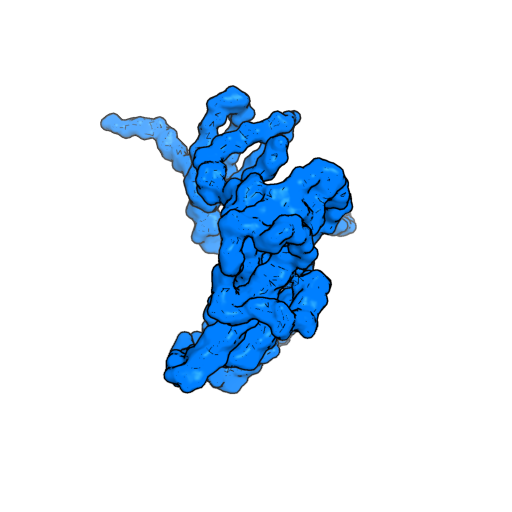CA 1
ATOM 1458 C C . GLU A 1 182 ? 20.544 3.158 4.370 1.00 91.69 182 GLU A C 1
ATOM 1460 O O . GLU A 1 182 ? 21.732 3.222 4.031 1.00 91.69 182 GLU A O 1
ATOM 1465 N N . GLY A 1 183 ? 20.118 2.339 5.335 1.00 90.56 183 GLY A N 1
ATOM 1466 C CA . GLY A 1 183 ? 20.980 1.413 6.064 1.00 90.56 183 GLY A CA 1
ATOM 1467 C C . GLY A 1 183 ? 21.619 0.379 5.139 1.00 90.56 183 GLY A C 1
ATOM 1468 O O . GLY A 1 183 ? 22.841 0.239 5.129 1.00 90.56 183 GLY A O 1
ATOM 1469 N N . ALA A 1 184 ? 20.824 -0.281 4.291 1.00 87.81 184 ALA A N 1
ATOM 1470 C CA . ALA A 1 184 ? 21.321 -1.260 3.322 1.00 87.81 184 ALA A CA 1
ATOM 1471 C C . ALA A 1 184 ? 22.352 -0.656 2.351 1.00 87.81 184 ALA A C 1
ATOM 1473 O O . ALA A 1 184 ? 23.378 -1.285 2.068 1.00 87.81 184 ALA A O 1
ATOM 1474 N N . ASN A 1 185 ? 22.125 0.580 1.892 1.00 87.00 185 ASN A N 1
ATOM 1475 C CA . ASN A 1 185 ? 23.062 1.310 1.035 1.00 87.00 185 ASN A CA 1
ATOM 1476 C C . ASN A 1 185 ? 24.372 1.625 1.764 1.00 87.00 185 ASN A C 1
ATOM 1478 O O . ASN A 1 185 ? 25.453 1.380 1.227 1.00 87.00 185 ASN A O 1
ATOM 1482 N N . THR A 1 186 ? 24.280 2.125 2.999 1.00 88.31 186 THR A N 1
ATOM 1483 C CA . THR A 1 186 ? 25.445 2.420 3.851 1.00 88.31 186 THR A CA 1
ATOM 1484 C C . THR A 1 186 ? 26.277 1.163 4.106 1.00 88.31 186 THR A C 1
ATOM 1486 O O . THR A 1 186 ? 27.503 1.190 4.007 1.00 88.31 186 THR A O 1
ATOM 1489 N N . SER A 1 187 ? 25.609 0.035 4.351 1.00 87.75 187 SER A N 1
ATOM 1490 C CA . SER A 1 187 ? 26.232 -1.275 4.555 1.00 87.75 187 SER A CA 1
ATOM 1491 C C . SER A 1 187 ? 26.664 -1.974 3.259 1.00 87.75 187 SER A C 1
ATOM 1493 O O . SER A 1 187 ? 27.196 -3.079 3.325 1.00 87.75 187 SER A O 1
ATOM 1495 N N . LYS A 1 188 ? 26.462 -1.356 2.084 1.00 83.00 188 LYS A N 1
ATOM 1496 C CA . LYS A 1 188 ? 26.769 -1.925 0.756 1.00 83.00 188 LYS A CA 1
ATOM 1497 C C . LYS A 1 188 ? 26.128 -3.299 0.504 1.00 83.00 188 LYS A C 1
ATOM 1499 O O . LYS A 1 188 ? 26.650 -4.092 -0.276 1.00 83.00 188 LYS A O 1
ATOM 1504 N N . LEU A 1 189 ? 24.983 -3.569 1.128 1.00 76.88 189 LEU A N 1
ATOM 1505 C CA . LEU A 1 189 ? 24.195 -4.786 0.893 1.00 76.88 189 LEU A CA 1
ATOM 1506 C C . LEU A 1 189 ? 23.405 -4.709 -0.424 1.00 76.88 189 LEU A C 1
ATOM 1508 O O . LEU A 1 189 ? 22.889 -5.712 -0.902 1.00 76.88 189 LEU A O 1
ATOM 1512 N N . ASP A 1 190 ? 23.346 -3.520 -1.027 1.00 67.38 190 ASP A N 1
ATOM 1513 C CA . ASP A 1 190 ? 22.476 -3.193 -2.156 1.00 67.38 190 ASP A CA 1
ATOM 1514 C C . ASP A 1 190 ? 23.150 -3.269 -3.536 1.00 67.38 190 ASP A C 1
ATOM 1516 O O . ASP A 1 190 ? 22.584 -2.842 -4.539 1.00 67.38 190 ASP A O 1
ATOM 1520 N N . LEU A 1 191 ? 24.380 -3.788 -3.616 1.00 59.03 191 LEU A N 1
ATOM 1521 C CA . LEU A 1 191 ? 25.235 -3.676 -4.810 1.00 59.03 191 LEU A CA 1
ATOM 1522 C C . LEU A 1 191 ? 24.651 -4.318 -6.088 1.00 59.03 191 LEU A C 1
ATOM 1524 O O . LEU A 1 191 ? 25.185 -4.081 -7.173 1.00 59.03 191 LEU A O 1
ATOM 1528 N N . GLN A 1 192 ? 23.573 -5.101 -5.977 1.00 61.12 192 GLN A N 1
ATOM 1529 C CA . GLN A 1 192 ? 22.899 -5.781 -7.089 1.00 61.12 192 GLN A CA 1
ATOM 1530 C C . GLN A 1 192 ? 21.382 -5.526 -7.164 1.00 61.12 192 GLN A C 1
ATOM 1532 O O . GLN A 1 192 ? 20.718 -6.121 -8.008 1.00 61.12 192 GLN A O 1
ATOM 1537 N N . ALA A 1 193 ? 20.811 -4.658 -6.322 1.00 68.75 193 ALA A N 1
ATOM 1538 C CA . ALA A 1 193 ? 19.375 -4.399 -6.362 1.00 68.75 193 ALA A CA 1
ATOM 1539 C C . ALA A 1 193 ? 19.019 -3.367 -7.443 1.00 68.75 193 ALA A C 1
ATOM 1541 O O . ALA A 1 193 ? 19.633 -2.305 -7.545 1.00 68.75 193 ALA A O 1
ATOM 1542 N N . ASN A 1 194 ? 17.964 -3.638 -8.216 1.00 82.81 194 ASN A N 1
ATOM 1543 C CA . ASN A 1 194 ? 17.441 -2.688 -9.208 1.00 82.81 194 ASN A CA 1
ATOM 1544 C C . ASN A 1 194 ? 16.655 -1.525 -8.581 1.00 82.81 194 ASN A C 1
ATOM 1546 O O . ASN A 1 194 ? 16.357 -0.539 -9.249 1.00 82.81 194 ASN A O 1
ATOM 1550 N N . CYS A 1 195 ? 16.322 -1.619 -7.294 1.00 88.50 195 CYS A N 1
ATOM 1551 C CA . CYS A 1 195 ? 15.668 -0.553 -6.549 1.00 88.50 195 CYS A CA 1
ATOM 1552 C C . CYS A 1 195 ? 16.731 0.376 -5.959 1.00 88.50 195 CYS A C 1
ATOM 1554 O O . CYS A 1 195 ? 17.466 -0.032 -5.071 1.00 88.50 195 CYS A O 1
ATOM 1556 N N . THR A 1 196 ? 16.812 1.627 -6.406 1.00 89.75 196 THR A N 1
ATOM 1557 C CA . THR A 1 196 ? 17.641 2.644 -5.735 1.00 89.75 196 THR A CA 1
ATOM 1558 C C . THR A 1 196 ? 16.836 3.374 -4.659 1.00 89.75 196 THR A C 1
ATOM 1560 O O . THR A 1 196 ? 15.606 3.376 -4.694 1.00 89.75 196 THR A O 1
ATOM 1563 N N . LEU A 1 197 ? 17.506 4.056 -3.720 1.00 92.31 197 LEU A N 1
ATOM 1564 C CA . LEU A 1 197 ? 16.814 4.894 -2.727 1.00 92.31 197 LEU A CA 1
ATOM 1565 C C . LEU A 1 197 ? 15.921 5.953 -3.394 1.00 92.31 197 LEU A C 1
ATOM 1567 O O . LEU A 1 197 ? 14.778 6.132 -2.988 1.00 92.31 197 LEU A O 1
ATOM 1571 N N . GLY A 1 198 ? 16.408 6.597 -4.460 1.00 93.38 198 GLY A N 1
ATOM 1572 C CA . GLY A 1 198 ? 15.624 7.578 -5.214 1.00 93.38 198 GLY A CA 1
ATOM 1573 C C . GLY A 1 198 ? 14.382 6.970 -5.870 1.00 93.38 198 GLY A C 1
ATOM 1574 O O . GLY A 1 198 ? 13.315 7.577 -5.844 1.00 93.38 198 GLY A O 1
ATOM 1575 N N . MET A 1 199 ? 14.482 5.746 -6.401 1.00 93.31 199 MET A N 1
ATOM 1576 C CA . MET A 1 199 ? 13.326 5.040 -6.968 1.00 93.31 199 MET A CA 1
ATOM 1577 C C . MET A 1 199 ? 12.313 4.642 -5.891 1.00 93.31 199 MET A C 1
ATOM 1579 O O . MET A 1 199 ? 11.113 4.798 -6.106 1.00 93.31 199 MET A O 1
ATOM 1583 N N . LEU A 1 200 ? 12.775 4.164 -4.731 1.00 94.62 200 LEU A N 1
ATOM 1584 C CA . LEU A 1 200 ? 11.901 3.867 -3.595 1.00 94.62 200 LEU A CA 1
ATOM 1585 C C . LEU A 1 200 ? 11.150 5.123 -3.138 1.00 94.62 200 LEU A C 1
ATOM 1587 O O . LEU A 1 200 ? 9.926 5.094 -3.029 1.00 94.62 200 LEU A O 1
ATOM 1591 N N . MET A 1 201 ? 11.868 6.232 -2.935 1.00 96.38 201 MET A N 1
ATOM 1592 C CA . MET A 1 201 ? 11.267 7.511 -2.551 1.00 96.38 201 MET A CA 1
ATOM 1593 C C . MET A 1 201 ? 10.245 7.989 -3.584 1.00 96.38 201 MET A C 1
ATOM 1595 O O . MET A 1 201 ? 9.131 8.332 -3.201 1.00 96.38 201 MET A O 1
ATOM 1599 N N . LYS A 1 202 ? 10.567 7.923 -4.884 1.00 96.44 202 LYS A N 1
ATOM 1600 C CA . LYS A 1 202 ? 9.632 8.261 -5.970 1.00 96.44 202 LYS A CA 1
ATOM 1601 C C . LYS A 1 202 ? 8.332 7.452 -5.876 1.00 96.44 202 LYS A C 1
ATOM 1603 O O . LYS A 1 202 ? 7.251 8.019 -6.019 1.00 96.44 202 LYS A O 1
ATOM 1608 N N . GLN A 1 203 ? 8.421 6.142 -5.629 1.00 96.62 203 GLN A N 1
ATOM 1609 C CA . GLN A 1 203 ? 7.242 5.276 -5.512 1.00 96.62 203 GLN A CA 1
ATOM 1610 C C . GLN A 1 203 ? 6.423 5.579 -4.245 1.00 96.62 203 GLN A C 1
ATOM 1612 O O . GLN A 1 203 ? 5.197 5.650 -4.319 1.00 96.62 203 GLN A O 1
ATOM 1617 N N . ILE A 1 204 ? 7.074 5.839 -3.105 1.00 97.31 204 ILE A N 1
ATOM 1618 C CA . ILE A 1 204 ? 6.392 6.241 -1.862 1.00 97.31 204 ILE A CA 1
ATOM 1619 C C . ILE A 1 204 ? 5.677 7.586 -2.040 1.00 97.31 204 ILE A C 1
ATOM 1621 O O . ILE A 1 204 ? 4.491 7.693 -1.740 1.00 97.31 204 ILE A O 1
ATOM 1625 N N . GLU A 1 205 ? 6.354 8.599 -2.581 1.00 96.94 205 GLU A N 1
ATOM 1626 C CA . GLU A 1 205 ? 5.769 9.924 -2.820 1.00 96.94 205 GLU A CA 1
ATOM 1627 C C . GLU A 1 205 ? 4.601 9.881 -3.808 1.00 96.94 205 GLU A C 1
ATOM 1629 O O . GLU A 1 205 ? 3.651 10.654 -3.691 1.00 96.94 205 GLU A O 1
ATOM 1634 N N . ASN A 1 206 ? 4.657 8.980 -4.788 1.00 96.69 206 ASN A N 1
ATOM 1635 C CA . ASN A 1 206 ? 3.555 8.733 -5.706 1.00 96.69 206 ASN A CA 1
ATOM 1636 C C . ASN A 1 206 ? 2.320 8.164 -4.988 1.00 96.69 206 ASN A C 1
ATOM 1638 O O . ASN A 1 206 ? 1.209 8.611 -5.261 1.00 96.69 206 ASN A O 1
ATOM 1642 N N . ILE A 1 207 ? 2.511 7.226 -4.056 1.00 96.12 207 ILE A N 1
ATOM 1643 C CA . ILE A 1 207 ? 1.416 6.648 -3.270 1.00 96.12 207 ILE A CA 1
ATOM 1644 C C . ILE A 1 207 ? 0.838 7.665 -2.294 1.00 96.12 207 ILE A C 1
ATOM 1646 O O . ILE A 1 207 ? -0.371 7.797 -2.210 1.00 96.12 207 ILE A O 1
ATOM 1650 N N . VAL A 1 208 ? 1.670 8.431 -1.592 1.00 95.81 208 VAL A N 1
ATOM 1651 C CA . VAL A 1 208 ? 1.216 9.425 -0.605 1.00 95.81 208 VAL A CA 1
ATOM 1652 C C . VAL A 1 208 ? 0.213 10.431 -1.193 1.00 95.81 208 VAL A C 1
ATOM 1654 O O . VAL A 1 208 ? -0.649 10.929 -0.478 1.00 95.81 208 VAL A O 1
ATOM 1657 N N . LYS A 1 209 ? 0.293 10.716 -2.498 1.00 94.00 209 LYS A N 1
ATOM 1658 C CA . LYS A 1 209 ? -0.593 11.663 -3.192 1.00 94.00 209 LYS A CA 1
ATOM 1659 C C . LYS A 1 209 ? -2.035 11.175 -3.372 1.00 94.00 209 LYS A C 1
ATOM 1661 O O . LYS A 1 209 ? -2.874 11.993 -3.731 1.00 94.00 209 LYS A O 1
ATOM 1666 N N . VAL A 1 210 ? -2.323 9.888 -3.166 1.00 92.62 210 VAL A N 1
ATOM 1667 C CA . VAL A 1 210 ? -3.663 9.325 -3.420 1.00 92.62 210 VAL A CA 1
ATOM 1668 C C . VAL A 1 210 ? -4.666 9.596 -2.295 1.00 92.62 210 VAL A C 1
ATOM 1670 O O . VAL A 1 210 ? -5.864 9.580 -2.544 1.00 92.62 210 VAL A O 1
ATOM 1673 N N . ASP A 1 211 ? -4.203 9.872 -1.070 1.00 94.50 211 ASP A N 1
ATOM 1674 C CA . ASP A 1 211 ? -5.064 10.193 0.076 1.00 94.50 211 ASP A CA 1
ATOM 1675 C C . ASP A 1 211 ? -4.616 11.529 0.708 1.00 94.50 211 ASP A C 1
ATOM 1677 O O . ASP A 1 211 ? -3.463 11.658 1.136 1.00 94.50 211 ASP A O 1
ATOM 1681 N N . PRO A 1 212 ? -5.501 12.544 0.789 1.00 94.00 212 PRO A N 1
ATOM 1682 C CA . PRO A 1 212 ? -5.148 13.864 1.318 1.00 94.00 212 PRO A CA 1
ATOM 1683 C C . PRO A 1 212 ? -4.671 13.865 2.777 1.00 94.00 212 PRO A C 1
ATOM 1685 O O . PRO A 1 212 ? -3.850 14.704 3.159 1.00 94.00 212 PRO A O 1
ATOM 1688 N N . HIS A 1 213 ? -5.164 12.942 3.606 1.00 95.25 213 HIS A N 1
ATOM 1689 C CA . HIS A 1 213 ? -4.758 12.852 5.007 1.00 95.25 213 HIS A CA 1
ATOM 1690 C C . HIS A 1 213 ? -3.351 12.260 5.126 1.00 95.25 213 HIS A C 1
ATOM 1692 O O . HIS A 1 213 ? -2.517 12.805 5.850 1.00 95.25 213 HIS A O 1
ATOM 1698 N N . ILE A 1 214 ? -3.049 11.211 4.357 1.00 96.50 214 ILE A N 1
ATOM 1699 C CA . ILE A 1 214 ? -1.702 10.649 4.224 1.00 96.50 214 ILE A CA 1
ATOM 1700 C C . ILE A 1 214 ? -0.737 11.726 3.709 1.00 96.50 214 ILE A C 1
ATOM 1702 O O . ILE A 1 214 ? 0.332 11.903 4.289 1.00 96.50 214 ILE A O 1
ATOM 1706 N N . LEU A 1 215 ? -1.118 12.503 2.689 1.00 96.12 215 LEU A N 1
ATOM 1707 C CA . LEU A 1 215 ? -0.309 13.617 2.175 1.00 96.12 215 LEU A CA 1
ATOM 1708 C C . LEU A 1 215 ? -0.022 14.692 3.233 1.00 96.12 215 LEU A C 1
ATOM 1710 O O . LEU A 1 215 ? 1.099 15.205 3.321 1.00 96.12 215 LEU A O 1
ATOM 1714 N N . THR A 1 216 ? -1.017 15.013 4.059 1.00 95.25 216 THR A N 1
ATOM 1715 C CA . THR A 1 216 ? -0.862 15.959 5.171 1.00 95.25 216 THR A CA 1
ATOM 1716 C C . THR A 1 216 ? 0.173 15.437 6.170 1.00 95.25 216 THR A C 1
ATOM 1718 O O . THR A 1 216 ? 1.175 16.106 6.432 1.00 95.25 216 THR A O 1
ATOM 1721 N N . TRP A 1 217 ? 0.019 14.194 6.637 1.00 95.38 217 TRP A N 1
ATOM 1722 C CA . TRP A 1 217 ? 0.973 13.575 7.562 1.00 95.38 217 TRP A CA 1
ATOM 1723 C C . TRP A 1 217 ? 2.360 13.356 6.957 1.00 95.38 217 TRP A C 1
ATOM 1725 O O . TRP A 1 217 ? 3.355 13.408 7.675 1.00 95.38 217 TRP A O 1
ATOM 1735 N N . TRP A 1 218 ? 2.470 13.166 5.642 1.00 96.44 218 TRP A N 1
ATOM 1736 C CA . TRP A 1 218 ? 3.763 13.070 4.967 1.00 96.44 218 TRP A CA 1
ATOM 1737 C C . TRP A 1 218 ? 4.579 14.360 5.058 1.00 96.44 218 TRP A C 1
ATOM 1739 O O . TRP A 1 218 ? 5.808 14.314 5.189 1.00 96.44 218 TRP A O 1
ATOM 1749 N N . SER A 1 219 ? 3.912 15.514 5.033 1.00 93.75 219 SER A N 1
ATOM 1750 C CA . SER A 1 219 ? 4.563 16.816 5.230 1.00 93.75 219 SER A CA 1
ATOM 1751 C C . SER A 1 219 ? 5.098 16.958 6.662 1.00 93.75 219 SER A C 1
ATOM 1753 O O . SER A 1 219 ? 6.173 17.513 6.887 1.00 93.75 219 SER A O 1
ATOM 1755 N N . GLU A 1 220 ? 4.404 16.348 7.622 1.00 93.31 220 GLU A N 1
ATOM 1756 C CA . GLU A 1 220 ? 4.736 16.340 9.050 1.00 93.31 220 GLU A CA 1
ATOM 1757 C C . GLU A 1 220 ? 5.513 15.093 9.502 1.00 93.31 220 GLU A C 1
ATOM 1759 O O . GLU A 1 220 ? 5.755 14.900 10.690 1.00 93.31 220 GLU A O 1
ATOM 1764 N N . ARG A 1 221 ? 5.971 14.249 8.569 1.00 93.94 221 ARG A N 1
ATOM 1765 C CA . ARG A 1 221 ? 6.545 12.925 8.875 1.00 93.94 221 ARG A CA 1
ATOM 1766 C C . ARG A 1 221 ? 7.742 12.955 9.830 1.00 93.94 221 ARG A C 1
ATOM 1768 O O . ARG A 1 221 ? 8.025 11.980 10.510 1.00 93.94 221 ARG A O 1
ATOM 1775 N N . HIS A 1 222 ? 8.463 14.070 9.905 1.00 91.94 222 HIS A N 1
ATOM 1776 C CA . HIS A 1 222 ? 9.580 14.244 10.838 1.00 91.94 222 HIS A CA 1
ATOM 1777 C C . HIS A 1 222 ? 9.152 14.185 12.318 1.00 91.94 222 HIS A C 1
ATOM 1779 O O . HIS A 1 222 ? 9.995 13.942 13.176 1.00 91.94 222 HIS A O 1
ATOM 1785 N N . LEU A 1 223 ? 7.862 14.386 12.606 1.00 89.88 223 LEU A N 1
ATOM 1786 C CA . LEU A 1 223 ? 7.267 14.267 13.937 1.00 89.88 223 LEU A CA 1
ATOM 1787 C C . LEU A 1 223 ? 6.905 12.822 14.306 1.00 89.88 223 LEU A C 1
ATOM 1789 O O . LEU A 1 223 ? 6.552 12.561 15.456 1.00 89.88 223 LEU A O 1
ATOM 1793 N N . LEU A 1 224 ? 6.951 11.891 13.349 1.00 88.62 224 LEU A N 1
ATOM 1794 C CA . LEU A 1 224 ? 6.527 10.510 13.544 1.00 88.62 224 LEU A CA 1
ATOM 1795 C C . LEU A 1 224 ? 7.724 9.568 13.764 1.00 88.62 224 LEU A C 1
ATOM 1797 O O . LEU A 1 224 ? 8.823 9.801 13.238 1.00 88.62 224 LEU A O 1
ATOM 1801 N N . PRO A 1 225 ? 7.530 8.478 14.532 1.00 85.75 225 PRO A N 1
ATOM 1802 C CA . PRO A 1 225 ? 8.528 7.428 14.656 1.00 85.75 225 PRO A CA 1
ATOM 1803 C C . PRO A 1 225 ? 8.868 6.826 13.293 1.00 85.75 225 PRO A C 1
ATOM 1805 O O . PRO A 1 225 ? 8.037 6.730 12.398 1.00 85.75 225 PRO A O 1
ATOM 1808 N N . SER A 1 226 ? 10.112 6.386 13.144 1.00 85.81 226 SER A N 1
ATOM 1809 C CA . SER A 1 226 ? 10.594 5.761 11.903 1.00 85.81 226 SER A CA 1
ATOM 1810 C C . SER A 1 226 ? 11.560 4.604 12.152 1.00 85.81 226 SER A C 1
ATOM 1812 O O . SER A 1 226 ? 12.111 4.044 11.210 1.00 85.81 226 SER A O 1
ATOM 1814 N N . GLY A 1 227 ? 11.787 4.230 13.414 1.00 82.94 227 GLY A N 1
ATOM 1815 C CA . GLY A 1 227 ? 12.729 3.172 13.789 1.00 82.94 227 GLY A CA 1
ATOM 1816 C C . GLY A 1 227 ? 12.163 1.752 13.731 1.00 82.94 227 GLY A C 1
ATOM 1817 O O . GLY A 1 227 ? 12.940 0.804 13.788 1.00 82.94 227 GLY A O 1
ATOM 1818 N N . SER A 1 228 ? 10.843 1.594 13.614 1.00 84.69 228 SER A N 1
ATOM 1819 C CA . SER A 1 228 ? 10.174 0.300 13.751 1.00 84.69 228 SER A CA 1
ATOM 1820 C C . SER A 1 228 ? 8.987 0.174 12.803 1.00 84.69 228 SER A C 1
ATOM 1822 O O . SER A 1 228 ? 8.211 1.115 12.639 1.00 84.69 228 SER A O 1
ATOM 1824 N N . LEU A 1 229 ? 8.821 -1.022 12.233 1.00 85.69 229 LEU A N 1
ATOM 1825 C CA . LEU A 1 229 ? 7.608 -1.406 11.508 1.00 85.69 229 LEU A CA 1
ATOM 1826 C C . LEU A 1 229 ? 6.442 -1.728 12.457 1.00 85.69 229 LEU A C 1
ATOM 1828 O O . LEU A 1 229 ? 5.297 -1.782 12.027 1.00 85.69 229 LEU A O 1
ATOM 1832 N N . ALA A 1 230 ? 6.717 -1.947 13.742 1.00 86.81 230 ALA A N 1
ATOM 1833 C CA . ALA A 1 230 ? 5.689 -2.157 14.750 1.00 86.81 230 ALA A CA 1
ATOM 1834 C C . ALA A 1 230 ? 5.319 -0.830 15.419 1.00 86.81 230 ALA A C 1
ATOM 1836 O O . ALA A 1 230 ? 6.190 -0.011 15.723 1.00 86.81 230 ALA A O 1
ATOM 1837 N N . LEU A 1 231 ? 4.029 -0.645 15.694 1.00 87.69 231 LEU A N 1
ATOM 1838 C CA . LEU A 1 231 ? 3.585 0.370 16.643 1.00 87.69 231 LEU A CA 1
ATOM 1839 C C . LEU A 1 231 ? 4.024 -0.062 18.052 1.00 87.69 231 LEU A C 1
ATOM 1841 O O . LEU A 1 231 ? 3.846 -1.227 18.407 1.00 87.69 231 LEU A O 1
ATOM 1845 N N . GLU A 1 232 ? 4.634 0.842 18.816 1.00 87.31 232 GLU A N 1
ATOM 1846 C CA . GLU A 1 232 ? 5.110 0.566 20.178 1.00 87.31 232 GLU A CA 1
ATOM 1847 C C . GLU A 1 232 ? 3.945 0.522 21.179 1.00 87.31 232 GLU A C 1
ATOM 1849 O O . GLU A 1 232 ? 2.956 1.233 21.002 1.00 87.31 232 GLU A O 1
ATOM 1854 N N . ASN A 1 233 ? 4.079 -0.296 22.229 1.00 87.75 233 ASN A N 1
ATOM 1855 C CA . ASN A 1 233 ? 3.138 -0.419 23.353 1.00 87.75 233 ASN A CA 1
ATOM 1856 C C . ASN A 1 233 ? 1.674 -0.630 22.919 1.00 87.75 233 ASN A C 1
ATOM 1858 O O . ASN A 1 233 ? 0.767 0.033 23.425 1.00 87.75 233 ASN A O 1
ATOM 1862 N N . GLN A 1 234 ? 1.422 -1.513 21.941 1.00 89.06 234 GLN A N 1
ATOM 1863 C CA . GLN A 1 234 ? 0.076 -1.728 21.379 1.00 89.06 234 GLN A CA 1
ATOM 1864 C C . GLN A 1 234 ? -0.956 -2.145 22.434 1.00 89.06 234 GLN A C 1
ATOM 1866 O O . GLN A 1 234 ? -2.135 -1.838 22.292 1.00 89.06 234 GLN A O 1
ATOM 1871 N N . GLU A 1 235 ? -0.515 -2.803 23.502 1.00 89.50 235 GLU A N 1
ATOM 1872 C CA . GLU A 1 235 ? -1.319 -3.197 24.657 1.00 89.50 235 GLU A CA 1
ATOM 1873 C C . GLU A 1 235 ? -1.928 -2.013 25.426 1.00 89.50 235 GLU A C 1
ATOM 1875 O O . GLU A 1 235 ? -2.923 -2.184 26.129 1.00 89.50 235 GLU A O 1
ATOM 1880 N N . GLU A 1 236 ? -1.368 -0.811 25.282 1.00 93.25 236 GLU A N 1
ATOM 1881 C CA . GLU A 1 236 ? -1.875 0.411 25.913 1.00 93.25 236 GLU A CA 1
ATOM 1882 C C . GLU A 1 236 ? -2.908 1.151 25.049 1.00 93.25 236 GLU A C 1
ATOM 1884 O O . GLU A 1 236 ? -3.518 2.130 25.492 1.00 93.25 236 GLU A O 1
ATOM 1889 N N . TYR A 1 237 ? -3.117 0.702 23.810 1.00 95.50 237 TYR A N 1
ATOM 1890 C CA . TYR A 1 237 ? -4.090 1.290 22.902 1.00 95.50 237 TYR A CA 1
ATOM 1891 C C . TYR A 1 237 ? -5.464 0.635 23.045 1.00 95.50 237 TYR A C 1
ATOM 1893 O O . TYR A 1 237 ? -5.620 -0.524 23.424 1.00 95.50 237 TYR A O 1
ATOM 1901 N N . SER A 1 238 ? -6.501 1.389 22.691 1.00 95.56 238 SER A N 1
ATOM 1902 C CA . SER A 1 238 ? -7.865 0.870 22.606 1.00 95.56 238 SER A CA 1
ATOM 1903 C C . SER A 1 238 ? -8.617 1.463 21.424 1.00 95.56 238 SER A C 1
ATOM 1905 O O . SER A 1 238 ? -8.373 2.600 21.014 1.00 95.56 238 SER A O 1
ATOM 1907 N N . VAL A 1 239 ? -9.560 0.688 20.891 1.00 96.50 239 VAL A N 1
ATOM 1908 C CA . VAL A 1 239 ? -10.467 1.104 19.820 1.00 96.50 239 VAL A CA 1
ATOM 1909 C C . VAL A 1 239 ? -11.913 1.014 20.292 1.00 96.50 239 VAL A C 1
ATOM 1911 O O . VAL A 1 239 ? -12.302 0.102 21.022 1.00 96.50 239 VAL A O 1
ATOM 1914 N N . ARG A 1 240 ? -12.730 1.975 19.867 1.00 94.69 240 ARG A N 1
ATOM 1915 C CA . ARG A 1 240 ? -14.191 1.924 19.966 1.00 94.69 240 ARG A CA 1
ATOM 1916 C C . ARG A 1 240 ? -14.815 2.251 18.617 1.00 94.69 240 ARG A C 1
ATOM 1918 O O . ARG A 1 240 ? -14.236 2.993 17.832 1.00 94.69 240 ARG A O 1
ATOM 1925 N N . TRP A 1 241 ? -16.027 1.748 18.391 1.00 92.44 241 TRP A N 1
ATOM 1926 C CA . TRP A 1 241 ? -16.771 1.908 17.137 1.00 92.44 241 TRP A CA 1
ATOM 1927 C C . TRP A 1 241 ? -18.143 2.549 17.386 1.00 92.44 241 TRP A C 1
ATOM 1929 O O . TRP A 1 241 ? -19.141 1.828 17.469 1.00 92.44 241 TRP A O 1
ATOM 1939 N N . PRO A 1 242 ? -18.228 3.882 17.554 1.00 89.31 242 PRO A N 1
ATOM 1940 C CA . PRO A 1 242 ? -19.487 4.550 17.872 1.00 89.31 242 PRO A CA 1
ATOM 1941 C C . PRO A 1 242 ? -20.521 4.412 16.743 1.00 89.31 242 PRO A C 1
ATOM 1943 O O . PRO A 1 242 ? -20.227 4.687 15.579 1.00 89.31 242 PRO A O 1
ATOM 1946 N N . GLU A 1 243 ? -21.764 4.060 17.082 1.00 83.25 243 GLU A N 1
ATOM 1947 C CA . GLU A 1 243 ? -22.852 3.922 16.098 1.00 83.25 243 GLU A CA 1
ATOM 1948 C C . GLU A 1 243 ? -23.157 5.220 15.341 1.00 83.25 243 GLU A C 1
ATOM 1950 O O . GLU A 1 243 ? -23.501 5.181 14.158 1.00 83.25 243 GLU A O 1
ATOM 1955 N N . SER A 1 244 ? -23.005 6.374 15.999 1.00 79.25 244 SER A N 1
ATOM 1956 C CA . SER A 1 244 ? -23.244 7.690 15.393 1.00 79.25 244 SER A CA 1
ATOM 1957 C C . SER A 1 244 ? -22.408 7.907 14.131 1.00 79.25 244 SER A C 1
ATOM 1959 O O . SER A 1 244 ? -22.921 8.436 13.148 1.00 79.25 244 SER A O 1
ATOM 1961 N N . ARG A 1 245 ? -21.162 7.420 14.122 1.00 78.88 245 ARG A N 1
ATOM 1962 C CA . ARG A 1 245 ? -20.225 7.578 13.002 1.00 78.88 245 ARG A CA 1
ATOM 1963 C C . ARG A 1 245 ? -20.437 6.574 11.871 1.00 78.88 245 ARG A C 1
ATOM 1965 O O . ARG A 1 245 ? -19.979 6.798 10.757 1.00 78.88 245 ARG A O 1
ATOM 1972 N N . ARG A 1 246 ? -21.162 5.473 12.112 1.00 73.44 246 ARG A N 1
ATOM 1973 C CA . ARG A 1 246 ? -21.511 4.512 11.046 1.00 73.44 246 ARG A CA 1
ATOM 1974 C C . ARG A 1 246 ? -22.512 5.098 10.054 1.00 73.44 246 ARG A C 1
ATOM 1976 O O . ARG A 1 246 ? -22.429 4.819 8.863 1.00 73.44 246 ARG A O 1
ATOM 1983 N N . LYS A 1 247 ? -23.451 5.916 10.539 1.00 67.81 247 LYS A N 1
ATOM 1984 C CA . LYS A 1 247 ? -24.455 6.574 9.685 1.00 67.81 247 LYS A CA 1
ATOM 1985 C C . LYS A 1 247 ? -23.807 7.576 8.728 1.00 67.81 247 LYS A C 1
ATOM 1987 O O . LYS A 1 247 ? -24.224 7.667 7.579 1.00 67.81 247 LYS A O 1
ATOM 1992 N N . GLU A 1 248 ? -22.756 8.250 9.187 1.00 71.88 248 GLU A N 1
ATOM 1993 C CA . GLU A 1 248 ? -21.974 9.223 8.415 1.00 71.88 248 GLU A CA 1
ATOM 1994 C C . GLU A 1 248 ? -21.237 8.586 7.222 1.00 71.88 248 GLU A C 1
ATOM 1996 O O . GLU A 1 248 ? -21.092 9.217 6.183 1.00 71.88 248 GLU A O 1
ATOM 2001 N N . TRP A 1 249 ? -20.849 7.310 7.330 1.00 77.19 249 TRP A N 1
ATOM 2002 C CA . TRP A 1 249 ? -20.149 6.576 6.270 1.00 77.19 249 TRP A CA 1
ATOM 2003 C C . TRP A 1 249 ? -21.046 6.112 5.113 1.00 77.19 249 TRP A C 1
ATOM 2005 O O . TRP A 1 249 ? -20.614 6.058 3.966 1.00 77.19 249 TRP A O 1
ATOM 2015 N N . SER A 1 250 ? -22.305 5.764 5.398 1.00 65.88 250 SER A N 1
ATOM 2016 C CA . SER A 1 250 ? -23.204 5.077 4.449 1.00 65.88 250 SER A CA 1
ATOM 2017 C C . SER A 1 250 ? -23.581 5.864 3.181 1.00 65.88 250 SER A C 1
ATOM 2019 O O . SER A 1 250 ? -24.234 5.318 2.295 1.00 65.88 250 SER A O 1
ATOM 2021 N N . SER A 1 251 ? -23.179 7.130 3.083 1.00 63.22 251 SER A N 1
ATOM 2022 C CA . SER A 1 251 ? -23.493 8.044 1.982 1.00 63.22 251 SER A CA 1
ATOM 2023 C C . SER A 1 251 ? -22.356 8.236 0.972 1.00 63.22 251 SER A C 1
ATOM 2025 O O . SER A 1 251 ? -22.556 8.933 -0.023 1.00 63.22 251 SER A O 1
ATOM 2027 N N . ILE A 1 252 ? -21.174 7.654 1.201 1.00 68.75 252 ILE A N 1
ATOM 2028 C CA . ILE A 1 252 ? -20.007 7.887 0.344 1.00 68.75 252 ILE A CA 1
ATOM 2029 C C . ILE A 1 252 ? -20.021 6.899 -0.830 1.00 68.75 252 ILE A C 1
ATOM 2031 O O . ILE A 1 252 ? -19.982 5.683 -0.643 1.00 68.75 252 ILE A O 1
ATOM 2035 N N . ASN A 1 253 ? -20.109 7.429 -2.052 1.00 70.94 253 ASN A N 1
ATOM 2036 C CA . ASN A 1 253 ? -19.992 6.640 -3.277 1.00 70.94 253 ASN A CA 1
ATOM 2037 C C . ASN A 1 253 ? -18.509 6.396 -3.588 1.00 70.94 253 ASN A C 1
ATOM 2039 O O . ASN A 1 253 ? -17.706 7.317 -3.454 1.00 70.94 253 ASN A O 1
ATOM 2043 N N . HIS A 1 254 ? -18.159 5.183 -4.013 1.00 70.06 254 HIS A N 1
ATOM 2044 C CA . HIS A 1 254 ? -16.771 4.792 -4.245 1.00 70.06 254 HIS A CA 1
ATOM 2045 C C . HIS A 1 254 ? -16.595 4.084 -5.576 1.00 70.06 254 HIS A C 1
ATOM 2047 O O . HIS A 1 254 ? -17.300 3.123 -5.886 1.00 70.06 254 HIS A O 1
ATOM 2053 N N . GLU A 1 255 ? -15.580 4.517 -6.312 1.00 86.25 255 GLU A N 1
ATOM 2054 C CA . GLU A 1 255 ? -15.071 3.822 -7.480 1.00 86.25 255 GLU A CA 1
ATOM 2055 C C . GLU A 1 255 ? -13.654 3.351 -7.155 1.00 86.25 255 GLU A C 1
ATOM 2057 O O . GLU A 1 255 ? -12.675 4.049 -7.398 1.00 86.25 255 GLU A O 1
ATOM 2062 N N . PHE A 1 256 ? -13.544 2.154 -6.564 1.00 89.12 256 PHE A N 1
ATOM 2063 C CA . PHE A 1 256 ? -12.274 1.641 -6.028 1.00 89.12 256 PHE A CA 1
ATOM 2064 C C . PHE A 1 256 ? -11.134 1.634 -7.048 1.00 89.12 256 PHE A C 1
ATOM 2066 O O . PHE A 1 256 ? -9.973 1.751 -6.675 1.00 89.12 256 PHE A O 1
ATOM 2073 N N . MET A 1 257 ? -11.442 1.486 -8.336 1.00 90.19 257 MET A N 1
ATOM 2074 C CA . MET A 1 257 ? -10.418 1.593 -9.366 1.00 90.19 257 MET A CA 1
ATOM 2075 C C . MET A 1 257 ? -9.828 3.008 -9.405 1.00 90.19 257 MET A C 1
ATOM 2077 O O . MET A 1 257 ? -8.621 3.154 -9.241 1.00 90.19 257 MET A O 1
ATOM 2081 N N . GLU A 1 258 ? -10.662 4.036 -9.574 1.00 90.62 258 GLU A N 1
ATOM 2082 C CA . GLU A 1 258 ? -10.210 5.430 -9.661 1.00 90.62 258 GLU A CA 1
ATOM 2083 C C . GLU A 1 258 ? -9.541 5.905 -8.370 1.00 90.62 258 GLU A C 1
ATOM 2085 O O . GLU A 1 258 ? -8.465 6.502 -8.434 1.00 90.62 258 GLU A O 1
ATOM 2090 N N . ASP A 1 259 ? -10.108 5.557 -7.211 1.00 91.38 259 ASP A N 1
ATOM 2091 C CA . ASP A 1 259 ? -9.552 5.895 -5.892 1.00 91.38 259 ASP A CA 1
ATOM 2092 C C . ASP A 1 259 ? -8.141 5.308 -5.694 1.00 91.38 259 ASP A C 1
ATOM 2094 O O . ASP A 1 259 ? -7.314 5.849 -4.959 1.00 91.38 259 ASP A O 1
ATOM 2098 N N . GLY A 1 260 ? -7.853 4.179 -6.344 1.00 94.75 260 GLY A N 1
ATOM 2099 C CA . GLY A 1 260 ? -6.573 3.493 -6.245 1.00 94.75 260 GLY A CA 1
ATOM 2100 C C . GLY A 1 260 ? -5.547 3.863 -7.315 1.00 94.75 260 GLY A C 1
ATOM 2101 O O . GLY A 1 260 ? -4.400 3.429 -7.202 1.00 94.75 260 GLY A O 1
ATOM 2102 N N . ILE A 1 261 ? -5.893 4.630 -8.351 1.00 95.81 261 ILE A N 1
ATOM 2103 C CA . ILE A 1 261 ? -4.948 5.011 -9.412 1.00 95.81 261 ILE A CA 1
ATOM 2104 C C . ILE A 1 261 ? -4.002 6.112 -8.920 1.00 95.81 261 ILE A C 1
ATOM 2106 O O . ILE A 1 261 ? -4.425 7.198 -8.526 1.00 95.81 261 ILE A O 1
ATOM 2110 N N . THR A 1 262 ? -2.692 5.882 -9.031 1.00 96.94 262 THR A N 1
ATOM 2111 C CA . THR A 1 262 ? -1.680 6.905 -8.730 1.00 96.94 262 THR A CA 1
ATOM 2112 C C . THR A 1 262 ? -1.278 7.694 -9.986 1.00 96.94 262 THR A C 1
ATOM 2114 O O . THR A 1 262 ? -1.486 7.227 -11.108 1.00 96.94 262 THR A O 1
ATOM 2117 N N . PRO A 1 263 ? -0.595 8.847 -9.851 1.00 96.19 263 PRO A N 1
ATOM 2118 C CA . PRO A 1 263 ? -0.004 9.544 -10.998 1.00 96.19 263 PRO A CA 1
ATOM 2119 C C . PRO A 1 263 ? 0.914 8.665 -11.869 1.00 96.19 263 PRO A C 1
ATOM 2121 O O . PRO A 1 263 ? 0.825 8.710 -13.092 1.00 96.19 263 PRO A O 1
ATOM 2124 N N . LEU A 1 264 ? 1.762 7.828 -11.258 1.00 96.31 264 LEU A N 1
ATOM 2125 C CA . LEU A 1 264 ? 2.617 6.883 -11.995 1.00 96.31 264 LEU A CA 1
ATOM 2126 C C . LEU A 1 264 ? 1.842 5.725 -12.652 1.00 96.31 264 LEU A C 1
ATOM 2128 O O . LEU A 1 264 ? 2.325 5.153 -13.627 1.00 96.31 264 LEU A O 1
ATOM 2132 N N . ASP A 1 265 ? 0.652 5.371 -12.156 1.00 96.06 265 ASP A N 1
ATOM 2133 C CA . ASP A 1 265 ? -0.241 4.429 -12.840 1.00 96.06 265 ASP A CA 1
ATOM 2134 C C . ASP A 1 265 ? -0.828 5.063 -14.103 1.00 96.06 265 ASP A C 1
ATOM 2136 O O . ASP A 1 265 ? -0.740 4.457 -15.169 1.00 96.06 265 ASP A O 1
ATOM 2140 N N . ARG A 1 266 ? -1.305 6.316 -14.020 1.00 95.62 266 ARG A N 1
ATOM 2141 C CA . ARG A 1 266 ? -1.783 7.070 -15.197 1.00 95.62 266 ARG A CA 1
ATOM 2142 C C . ARG A 1 266 ? -0.696 7.189 -16.264 1.00 95.62 266 ARG A C 1
ATOM 2144 O O . ARG A 1 266 ? -0.940 6.830 -17.410 1.00 95.62 266 ARG A O 1
ATOM 2151 N N . LEU A 1 267 ? 0.521 7.569 -15.864 1.00 95.19 267 LEU A N 1
ATOM 2152 C CA . LEU A 1 267 ? 1.666 7.661 -16.776 1.00 95.19 267 LEU A CA 1
ATOM 2153 C C . LEU A 1 267 ? 1.966 6.326 -17.475 1.00 95.19 267 LEU A C 1
ATOM 2155 O O . LEU A 1 267 ? 2.231 6.303 -18.677 1.00 95.19 267 LEU A O 1
ATOM 2159 N N . CYS A 1 268 ? 1.905 5.210 -16.742 1.00 94.25 268 CYS A N 1
ATOM 2160 C CA . CYS A 1 268 ? 2.092 3.880 -17.318 1.00 94.25 268 CYS A CA 1
ATOM 2161 C C . CYS A 1 268 ? 1.008 3.567 -18.359 1.00 94.25 268 CYS A C 1
ATOM 2163 O O . CYS A 1 268 ? 1.320 3.089 -19.449 1.00 94.25 268 CYS A O 1
ATOM 2165 N N . PHE A 1 269 ? -0.259 3.845 -18.038 1.00 93.94 269 PHE A N 1
ATOM 2166 C CA . PHE A 1 269 ? -1.392 3.567 -18.921 1.00 93.94 269 PHE A CA 1
ATOM 2167 C C . PHE A 1 269 ? -1.328 4.389 -20.211 1.00 93.94 269 PHE A C 1
ATOM 2169 O O . PHE A 1 269 ? -1.450 3.822 -21.296 1.00 93.94 269 PHE A O 1
ATOM 2176 N N . GLU A 1 270 ? -1.047 5.687 -20.097 1.00 94.19 270 GLU A N 1
ATOM 2177 C CA . GLU A 1 270 ? -0.850 6.592 -21.235 1.00 94.19 270 GLU A CA 1
ATOM 2178 C C . GLU A 1 270 ? 0.317 6.118 -22.116 1.00 94.19 270 GLU A C 1
ATOM 2180 O O . GLU A 1 270 ? 0.156 5.912 -23.318 1.00 94.19 270 GLU A O 1
ATOM 2185 N N . SER A 1 271 ? 1.467 5.811 -21.507 1.00 91.94 271 SER A N 1
ATOM 2186 C CA . SER A 1 271 ? 2.659 5.359 -22.240 1.00 91.94 271 SER A CA 1
ATOM 2187 C C . SER A 1 271 ? 2.445 4.018 -22.959 1.00 91.94 271 SER A C 1
ATOM 2189 O O . SER A 1 271 ? 2.984 3.788 -24.044 1.00 91.94 271 SER A O 1
ATOM 2191 N N . GLN A 1 272 ? 1.659 3.108 -22.375 1.00 88.56 272 GLN A N 1
ATOM 2192 C CA . GLN A 1 272 ? 1.297 1.839 -23.013 1.00 88.56 272 GLN A CA 1
ATOM 2193 C C . GLN A 1 272 ? 0.338 2.044 -24.186 1.00 88.56 272 GLN A C 1
ATOM 2195 O O . GLN A 1 272 ? 0.496 1.396 -25.223 1.00 88.56 272 GLN A O 1
ATOM 2200 N N . GLN A 1 273 ? -0.628 2.951 -24.047 1.00 88.56 273 GLN A N 1
ATOM 2201 C CA . GLN A 1 273 ? -1.550 3.295 -25.124 1.00 88.56 273 GLN A CA 1
ATOM 2202 C C . GLN A 1 273 ? -0.803 3.908 -26.316 1.00 88.56 273 GLN A C 1
ATOM 2204 O O . GLN A 1 273 ? -1.004 3.474 -27.454 1.00 88.56 273 GLN A O 1
ATOM 2209 N N . ASP A 1 274 ? 0.117 4.839 -26.061 1.00 87.12 274 ASP A N 1
ATOM 2210 C CA . ASP A 1 274 ? 0.958 5.451 -27.094 1.00 87.12 274 ASP A CA 1
ATOM 2211 C C . ASP A 1 274 ? 1.814 4.410 -27.815 1.00 87.12 274 ASP A C 1
ATOM 2213 O O . ASP A 1 274 ? 1.907 4.397 -29.046 1.00 87.12 274 ASP A O 1
ATOM 2217 N N . ARG A 1 275 ? 2.396 3.474 -27.058 1.00 82.81 275 ARG A N 1
ATOM 2218 C CA . ARG A 1 275 ? 3.174 2.370 -27.619 1.00 82.81 275 ARG A CA 1
ATOM 2219 C C . ARG A 1 275 ? 2.326 1.475 -28.525 1.00 82.81 275 ARG A C 1
ATOM 2221 O O . ARG A 1 275 ? 2.756 1.168 -29.635 1.00 82.81 275 ARG A O 1
ATOM 2228 N N . GLN A 1 276 ? 1.129 1.084 -28.091 1.00 83.38 276 GLN A N 1
ATOM 2229 C CA . GLN A 1 276 ? 0.210 0.274 -28.901 1.00 83.38 276 GLN A CA 1
ATOM 2230 C C . GLN A 1 276 ? -0.234 1.012 -30.172 1.00 83.38 276 GLN A C 1
ATOM 2232 O O . GLN A 1 276 ? -0.306 0.423 -31.257 1.00 83.38 276 GLN A O 1
ATOM 2237 N N . HIS A 1 277 ? -0.493 2.317 -30.070 1.00 83.19 277 HIS A N 1
ATOM 2238 C CA . HIS A 1 277 ? -0.828 3.147 -31.222 1.00 83.19 277 HIS A CA 1
ATOM 2239 C C . HIS A 1 277 ? 0.346 3.233 -32.209 1.00 83.19 277 HIS A C 1
ATOM 2241 O O . HIS A 1 277 ? 0.166 3.099 -33.421 1.00 83.19 277 HIS A O 1
ATOM 2247 N N . PHE A 1 278 ? 1.569 3.413 -31.713 1.00 77.44 278 PHE A N 1
ATOM 2248 C CA . PHE A 1 278 ? 2.761 3.433 -32.552 1.00 77.44 278 PHE A CA 1
ATOM 2249 C C . PHE A 1 278 ? 2.981 2.086 -33.258 1.00 77.44 278 PHE A C 1
ATOM 2251 O O . PHE A 1 278 ? 3.109 2.052 -34.483 1.00 77.44 278 PHE A O 1
ATOM 2258 N N . GLU A 1 279 ? 2.944 0.975 -32.516 1.00 78.12 279 GLU A N 1
ATOM 2259 C CA . GLU A 1 279 ? 3.115 -0.380 -33.055 1.00 78.12 279 GLU A CA 1
ATOM 2260 C C . GLU A 1 279 ? 2.058 -0.696 -34.129 1.00 78.12 279 GLU A C 1
ATOM 2262 O O . GLU A 1 279 ? 2.398 -1.155 -35.222 1.00 78.12 279 GLU A O 1
ATOM 2267 N N . SER A 1 280 ? 0.787 -0.364 -33.886 1.00 75.00 280 SER A N 1
ATOM 2268 C CA . SER A 1 280 ? -0.275 -0.543 -34.886 1.00 75.00 280 SER A CA 1
ATOM 2269 C C . SER A 1 280 ? -0.080 0.351 -36.119 1.00 75.00 280 SER A C 1
ATOM 2271 O O . SER A 1 280 ? -0.211 -0.125 -37.249 1.00 75.00 280 SER A O 1
ATOM 2273 N N . SER A 1 281 ? 0.318 1.615 -35.945 1.00 76.12 281 SER A N 1
ATOM 2274 C CA . SER A 1 281 ? 0.577 2.534 -37.064 1.00 76.12 281 SER A CA 1
ATOM 2275 C C . SER A 1 281 ? 1.779 2.144 -37.938 1.00 76.12 281 SER A C 1
ATOM 2277 O O . SER A 1 281 ? 1.769 2.437 -39.132 1.00 76.12 281 SER A O 1
ATOM 2279 N N . MET A 1 282 ? 2.782 1.449 -37.387 1.00 64.19 282 MET A N 1
ATOM 2280 C CA . MET A 1 282 ? 3.951 0.960 -38.133 1.00 64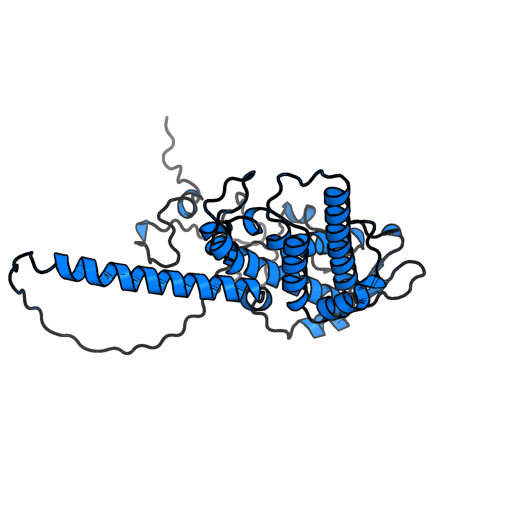.19 282 MET A CA 1
ATOM 2281 C C . MET A 1 282 ? 3.705 -0.389 -38.824 1.00 64.19 282 MET A C 1
ATOM 2283 O O . MET A 1 282 ? 4.273 -0.651 -39.883 1.00 64.19 282 MET A O 1
ATOM 2287 N N . VAL A 1 283 ? 2.845 -1.246 -38.265 1.00 54.81 283 VAL A N 1
ATOM 2288 C CA . VAL A 1 283 ? 2.564 -2.588 -38.811 1.00 54.81 283 VAL A CA 1
ATOM 2289 C C . VAL A 1 283 ? 1.508 -2.553 -39.931 1.00 54.81 283 VAL A C 1
ATOM 2291 O O . VAL A 1 283 ? 1.602 -3.309 -40.903 1.00 54.81 283 VAL A O 1
ATOM 2294 N N . ILE A 1 284 ? 0.530 -1.640 -39.871 1.00 52.66 284 ILE A N 1
ATOM 2295 C CA . ILE A 1 284 ? -0.561 -1.546 -40.864 1.00 52.66 284 ILE A CA 1
ATOM 2296 C C . ILE A 1 284 ? -0.098 -1.138 -42.289 1.00 52.66 284 ILE A C 1
ATOM 2298 O O . ILE A 1 284 ? -0.656 -1.671 -43.255 1.00 52.66 284 ILE A O 1
ATOM 2302 N N . PRO A 1 285 ? 0.908 -0.263 -42.502 1.00 47.75 285 PRO A N 1
ATOM 2303 C CA . PRO A 1 285 ? 1.412 0.053 -43.842 1.00 47.75 285 PRO A CA 1
ATOM 2304 C C . PRO A 1 285 ? 2.035 -1.158 -44.550 1.00 47.75 285 PRO A C 1
ATOM 2306 O O . PRO A 1 285 ? 1.790 -1.361 -45.739 1.00 47.75 285 PRO A O 1
ATOM 2309 N N . HIS A 1 286 ? 2.773 -2.001 -43.820 1.00 42.38 286 HIS A N 1
ATOM 2310 C CA . HIS A 1 286 ? 3.477 -3.160 -44.384 1.00 42.38 286 HIS A CA 1
ATOM 2311 C C . HIS A 1 286 ? 2.554 -4.341 -44.719 1.00 42.38 286 HIS A C 1
ATOM 2313 O O . HIS A 1 286 ? 2.829 -5.107 -45.646 1.00 42.38 286 HIS A O 1
ATOM 2319 N N . LEU A 1 287 ? 1.419 -4.469 -44.026 1.00 44.59 287 LEU A N 1
ATOM 2320 C CA . LEU A 1 287 ? 0.386 -5.450 -44.375 1.00 44.59 287 LEU A CA 1
ATOM 2321 C C . LEU A 1 287 ? -0.483 -4.987 -45.554 1.00 44.59 287 LEU A C 1
ATOM 2323 O O . LEU A 1 287 ? -0.909 -5.811 -46.366 1.00 44.59 287 LEU A O 1
ATOM 2327 N N . LYS A 1 288 ? -0.684 -3.672 -45.721 1.00 42.16 288 LYS A N 1
ATOM 2328 C CA . LYS A 1 288 ? -1.383 -3.124 -46.895 1.00 42.16 288 LYS A CA 1
ATOM 2329 C C . LYS A 1 288 ? -0.586 -3.295 -48.188 1.00 42.16 288 LYS A C 1
ATOM 2331 O O . LYS A 1 288 ? -1.197 -3.553 -49.219 1.00 42.16 288 LYS A O 1
ATOM 2336 N N . THR A 1 289 ? 0.746 -3.236 -48.148 1.00 43.88 289 THR A N 1
ATOM 2337 C CA . THR A 1 289 ? 1.585 -3.487 -49.335 1.00 43.88 289 THR A CA 1
ATOM 2338 C C . THR A 1 289 ? 1.599 -4.949 -49.784 1.00 43.88 289 THR A C 1
ATOM 2340 O O . THR A 1 289 ? 1.754 -5.203 -50.974 1.00 43.88 289 THR A O 1
ATOM 2343 N N . ASN A 1 290 ? 1.366 -5.904 -48.876 1.00 38.41 290 ASN A N 1
ATOM 2344 C CA . ASN A 1 290 ? 1.393 -7.336 -49.202 1.00 38.41 290 ASN A CA 1
ATOM 2345 C C . ASN A 1 290 ? 0.014 -7.926 -49.554 1.00 38.41 290 ASN A C 1
ATOM 2347 O O . ASN A 1 290 ? -0.046 -8.992 -50.163 1.00 38.41 290 ASN A O 1
ATOM 2351 N N . SER A 1 291 ? -1.097 -7.248 -49.233 1.00 38.06 291 SER A N 1
ATOM 2352 C CA . SER A 1 291 ? -2.447 -7.734 -49.591 1.00 38.06 291 SER A CA 1
ATOM 2353 C C . SER A 1 291 ? -2.875 -7.413 -51.033 1.00 38.06 291 SER A C 1
ATOM 2355 O O . SER A 1 291 ? -3.842 -7.984 -51.530 1.00 38.06 291 SER A O 1
ATOM 2357 N N . SER A 1 292 ? -2.134 -6.558 -51.745 1.00 41.56 292 SER A N 1
ATOM 2358 C CA . SER A 1 292 ? -2.440 -6.155 -53.129 1.00 41.56 292 SER A CA 1
ATOM 2359 C C . SER A 1 292 ? -2.152 -7.236 -54.184 1.00 41.56 292 SER A C 1
ATOM 2361 O O . SER A 1 292 ? -2.384 -6.997 -55.367 1.00 41.56 292 SER A O 1
ATOM 2363 N N . ALA A 1 293 ? -1.628 -8.403 -53.789 1.00 40.16 293 ALA A N 1
ATOM 2364 C CA . ALA A 1 293 ? -1.181 -9.457 -54.705 1.00 40.16 293 ALA A CA 1
ATOM 2365 C C . ALA A 1 293 ? -2.024 -10.748 -54.679 1.00 40.16 293 ALA A C 1
ATOM 2367 O O . ALA A 1 293 ? -1.674 -11.700 -55.376 1.00 40.16 293 ALA A O 1
ATOM 2368 N N . MET A 1 294 ? -3.141 -10.809 -53.940 1.00 34.81 294 MET A N 1
ATOM 2369 C CA . MET A 1 294 ? -4.058 -11.954 -54.030 1.00 34.81 294 MET A CA 1
ATOM 2370 C C . MET A 1 294 ? -5.328 -11.607 -54.803 1.00 34.81 294 MET A C 1
ATOM 2372 O O . MET A 1 294 ? -6.141 -10.770 -54.421 1.00 34.81 294 MET A O 1
ATOM 2376 N N . GLN A 1 295 ? -5.434 -12.287 -55.939 1.00 39.75 295 GLN A N 1
ATOM 2377 C CA . GLN A 1 295 ? -6.491 -12.238 -56.932 1.00 39.75 295 GLN A CA 1
ATOM 2378 C C . GLN A 1 295 ? -7.881 -12.484 -56.327 1.00 39.75 295 GLN A C 1
ATOM 2380 O O . GLN A 1 295 ? -8.075 -13.320 -55.447 1.00 39.75 295 GLN A O 1
ATOM 2385 N N . HIS A 1 296 ? -8.852 -11.747 -56.865 1.00 34.34 296 HIS A N 1
ATOM 2386 C CA . HIS A 1 296 ? -10.285 -11.856 -56.612 1.00 34.34 296 HIS A CA 1
ATOM 2387 C C . HIS A 1 296 ? -10.825 -13.299 -56.571 1.00 34.34 296 HIS A C 1
ATOM 2389 O O . HIS A 1 296 ? -10.640 -14.040 -57.536 1.00 34.34 296 HIS A O 1
ATOM 2395 N N . PRO A 1 297 ? -11.685 -13.625 -55.589 1.00 30.27 297 PRO A N 1
ATOM 2396 C CA . PRO A 1 297 ? -12.788 -14.554 -55.781 1.00 30.27 297 PRO A CA 1
ATOM 2397 C C . PRO A 1 297 ? -14.130 -13.799 -55.923 1.00 30.27 297 PRO A C 1
ATOM 2399 O O . PRO A 1 297 ? -14.248 -12.630 -55.539 1.00 30.27 297 PRO A O 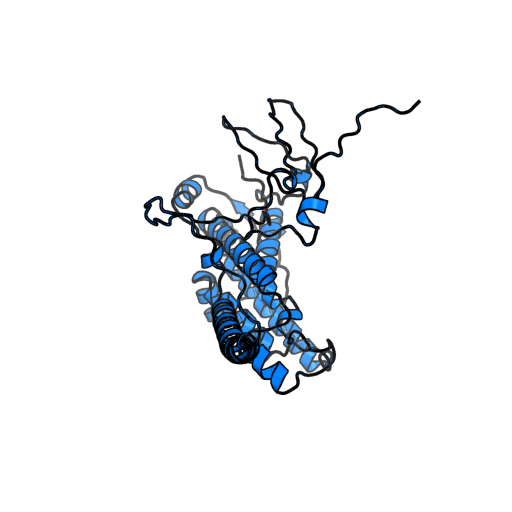1
ATOM 2402 N N . PRO A 1 298 ? -15.150 -14.422 -56.541 1.00 31.72 298 PRO A N 1
ATOM 2403 C CA . PRO A 1 298 ? -16.278 -13.712 -57.129 1.00 31.72 298 PRO A CA 1
ATOM 2404 C C . PRO A 1 298 ? -17.296 -13.230 -56.091 1.00 31.72 298 PRO A C 1
ATOM 2406 O O . PRO A 1 298 ? -17.591 -13.894 -55.098 1.00 31.72 298 PRO A O 1
ATOM 2409 N N . LYS A 1 299 ? -17.886 -12.067 -56.389 1.00 32.94 299 LYS A N 1
ATOM 2410 C CA . LYS A 1 299 ? -18.987 -11.435 -55.654 1.00 32.94 299 LYS A CA 1
ATOM 2411 C C . LYS A 1 299 ? -20.171 -12.399 -55.507 1.00 32.94 299 LYS A C 1
ATOM 2413 O O . LYS A 1 299 ? -20.816 -12.734 -56.499 1.00 32.94 299 LYS A O 1
ATOM 2418 N N . ARG A 1 300 ? -20.528 -12.748 -54.269 1.00 28.55 300 ARG A N 1
ATOM 2419 C CA . ARG A 1 300 ? -21.892 -13.169 -53.921 1.00 28.55 300 ARG A CA 1
ATOM 2420 C C . ARG A 1 300 ? -22.612 -12.010 -53.247 1.00 28.55 300 ARG A C 1
ATOM 2422 O O . ARG A 1 300 ? -22.213 -11.523 -52.197 1.00 28.55 300 ARG A O 1
ATOM 2429 N N . THR A 1 301 ? -23.660 -11.557 -53.914 1.00 29.22 301 THR A N 1
ATOM 2430 C CA . THR A 1 301 ? -24.654 -10.602 -53.440 1.00 29.22 301 THR A CA 1
ATOM 2431 C C . THR A 1 301 ? -25.545 -11.255 -52.387 1.00 29.22 301 THR A C 1
ATOM 2433 O O . THR A 1 301 ? -26.105 -12.320 -52.631 1.00 29.22 301 THR A O 1
ATOM 2436 N N . CYS A 1 302 ? -25.759 -10.587 -51.253 1.00 24.34 302 CYS A N 1
ATOM 2437 C CA . CYS A 1 302 ? -26.993 -10.765 -50.496 1.00 24.34 302 CYS A CA 1
ATOM 2438 C C . CYS A 1 302 ? -27.456 -9.428 -49.910 1.00 24.34 302 CYS A C 1
ATOM 2440 O O . CYS A 1 302 ? -26.658 -8.612 -49.453 1.00 24.34 302 CYS A O 1
ATOM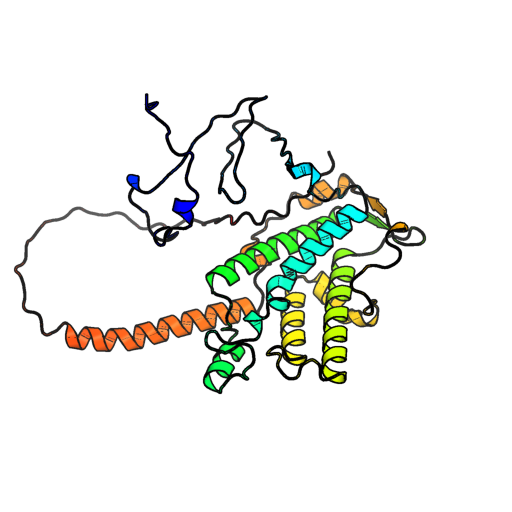 2442 N N . LYS A 1 303 ? -28.758 -9.191 -50.061 1.00 25.44 303 LYS A N 1
ATOM 2443 C CA . LYS A 1 303 ? -29.472 -7.928 -49.880 1.00 25.44 303 LYS A CA 1
ATOM 2444 C C . LYS A 1 303 ? -29.911 -7.732 -48.418 1.00 25.44 303 LYS A C 1
ATOM 2446 O O . LYS A 1 303 ? -30.427 -8.656 -47.811 1.00 25.44 303 LYS A O 1
ATOM 2451 N N . THR A 1 304 ? -29.725 -6.502 -47.932 1.00 29.02 304 THR A N 1
ATOM 2452 C CA . THR A 1 304 ? -30.571 -5.692 -47.019 1.00 29.02 304 THR A CA 1
ATOM 2453 C C . THR A 1 304 ? -31.433 -6.353 -45.927 1.00 29.02 304 THR A C 1
ATOM 2455 O O . THR A 1 304 ? -32.437 -6.979 -46.242 1.00 29.02 304 THR A O 1
ATOM 2458 N N . HIS A 1 305 ? -31.167 -5.974 -44.668 1.00 26.30 305 HIS A N 1
ATOM 2459 C CA . HIS A 1 305 ? -32.119 -5.352 -43.716 1.00 26.30 305 HIS A CA 1
ATOM 2460 C C . HIS A 1 305 ? -31.291 -4.574 -42.662 1.00 26.30 305 HIS A C 1
ATOM 2462 O O . HIS A 1 305 ? -30.400 -5.137 -42.044 1.00 26.30 305 HIS A O 1
ATOM 2468 N N . GLN A 1 306 ? -31.256 -3.238 -42.707 1.00 25.61 306 GLN A N 1
ATOM 2469 C CA . GLN A 1 306 ? -32.089 -2.273 -41.964 1.00 25.61 306 GLN A CA 1
ATOM 2470 C C . GLN A 1 306 ? -31.834 -2.215 -40.438 1.00 25.61 306 GLN A C 1
ATOM 2472 O O . GLN A 1 306 ? -32.333 -3.031 -39.680 1.00 25.61 306 GLN A O 1
ATOM 2477 N N . THR A 1 307 ? -31.089 -1.165 -40.052 1.00 25.53 307 THR A N 1
ATOM 2478 C CA . THR A 1 307 ? -31.211 -0.313 -38.845 1.00 25.53 307 THR A CA 1
ATOM 2479 C C . THR A 1 307 ? -31.304 -0.942 -37.450 1.00 25.53 307 THR A C 1
ATOM 2481 O O . THR A 1 307 ? -32.322 -1.526 -37.116 1.00 25.53 307 THR A O 1
ATOM 2484 N N . CYS A 1 308 ? -30.332 -0.606 -36.587 1.00 22.17 308 CYS A N 1
ATOM 2485 C CA . CYS A 1 308 ? -30.535 0.014 -35.260 1.00 22.17 308 CYS A CA 1
ATOM 2486 C C . CYS A 1 308 ? -29.165 0.439 -34.694 1.00 22.17 308 CYS A C 1
ATOM 2488 O O . CYS A 1 308 ? -28.270 -0.377 -34.528 1.00 22.17 308 CYS A O 1
ATOM 2490 N N . ARG A 1 309 ? -28.880 1.748 -34.679 1.00 22.72 309 ARG A N 1
ATOM 2491 C CA . ARG A 1 309 ? -28.792 2.579 -33.462 1.00 22.72 309 ARG A CA 1
ATOM 2492 C C . ARG A 1 309 ? -27.933 1.968 -32.354 1.00 22.72 309 ARG A C 1
ATOM 2494 O O . ARG A 1 309 ? -28.375 1.108 -31.606 1.00 22.72 309 ARG A O 1
ATOM 2501 N N . ASN A 1 310 ? -26.741 2.540 -32.234 1.00 28.73 310 ASN A N 1
ATOM 2502 C CA . ASN A 1 310 ? -25.942 2.556 -31.021 1.00 28.73 310 ASN A CA 1
ATOM 2503 C C . ASN A 1 310 ? -26.736 3.262 -29.901 1.00 28.73 310 ASN A C 1
ATOM 2505 O O . ASN A 1 310 ? -27.267 4.355 -30.136 1.00 28.73 310 ASN A O 1
ATOM 2509 N N . PRO A 1 311 ? -26.840 2.645 -28.718 1.00 27.12 311 PRO A N 1
ATOM 2510 C CA . PRO A 1 311 ? -26.431 3.368 -27.524 1.00 27.12 311 PRO A CA 1
ATOM 2511 C C . PRO A 1 311 ? -25.628 2.454 -26.588 1.00 27.12 311 PRO A C 1
ATOM 2513 O O . PRO A 1 311 ? -26.151 1.481 -26.049 1.00 27.12 311 PRO A O 1
ATOM 2516 N N . TYR A 1 312 ? -24.368 2.805 -26.335 1.00 24.64 312 TYR A N 1
ATOM 2517 C CA . TYR A 1 312 ? -23.700 2.406 -25.097 1.00 24.64 312 TYR A CA 1
ATOM 2518 C C . TYR A 1 312 ? -24.524 2.937 -23.914 1.00 24.64 312 TYR A C 1
ATOM 2520 O O . TYR A 1 312 ? -24.900 4.113 -23.916 1.00 24.64 312 TYR A O 1
ATOM 2528 N N . PRO A 1 313 ? -24.842 2.080 -22.934 1.00 27.55 313 PRO A N 1
ATOM 2529 C CA . PRO A 1 313 ? -24.163 2.238 -21.650 1.00 27.55 313 PRO A CA 1
ATOM 2530 C C . PRO A 1 313 ? -23.982 0.892 -20.932 1.00 27.55 313 PRO A C 1
ATOM 2532 O O . PRO A 1 313 ? -24.957 0.307 -20.477 1.00 27.55 313 PRO A O 1
ATOM 2535 N N . TYR A 1 314 ? -22.745 0.429 -20.753 1.00 25.48 314 TYR A N 1
ATOM 2536 C CA . TYR A 1 314 ? -22.457 -0.567 -19.718 1.00 25.48 314 TYR A CA 1
ATOM 2537 C C . TYR A 1 314 ? -21.156 -0.208 -19.007 1.00 25.48 314 TYR A C 1
ATOM 2539 O O . TYR A 1 314 ? -20.058 -0.354 -19.538 1.00 25.48 314 TYR A O 1
ATOM 2547 N N . THR A 1 315 ? -21.333 0.305 -17.793 1.00 22.77 315 THR A N 1
ATOM 2548 C CA . THR A 1 315 ? -20.395 0.209 -16.677 1.00 22.77 315 THR A CA 1
ATOM 2549 C C . THR A 1 315 ? -20.064 -1.261 -16.440 1.00 22.77 315 THR A C 1
ATOM 2551 O O . THR A 1 315 ? -20.960 -2.048 -16.130 1.00 22.77 315 THR A O 1
ATOM 2554 N N . TRP A 1 316 ? -18.793 -1.630 -16.566 1.00 22.17 316 TRP A N 1
ATOM 2555 C CA . TRP A 1 316 ? -18.305 -2.950 -16.182 1.00 22.17 316 TRP A CA 1
ATOM 2556 C C . TRP A 1 316 ? -17.639 -2.855 -14.813 1.00 22.17 316 TRP A C 1
ATOM 2558 O O . TRP A 1 316 ? -16.496 -2.424 -14.694 1.00 22.17 316 TRP A O 1
ATOM 2568 N N . THR A 1 317 ? -18.348 -3.276 -13.769 1.00 22.95 317 THR A N 1
ATOM 2569 C CA . THR A 1 317 ? -17.745 -3.614 -12.477 1.00 22.95 317 THR A CA 1
ATOM 2570 C C . THR A 1 317 ? -17.236 -5.048 -12.549 1.00 22.95 317 THR A C 1
ATOM 2572 O O . THR A 1 317 ? -17.989 -6.009 -12.407 1.00 22.95 317 THR A O 1
ATOM 2575 N N . LEU A 1 318 ? -15.935 -5.200 -12.785 1.00 26.86 318 LEU A N 1
ATOM 2576 C CA . LEU A 1 318 ? -15.239 -6.481 -12.705 1.00 26.86 318 LEU A CA 1
ATOM 2577 C C . LEU A 1 318 ? -14.624 -6.631 -11.316 1.00 26.86 318 LEU A C 1
ATOM 2579 O O . LEU A 1 318 ? -13.567 -6.088 -11.010 1.00 26.86 318 LEU A O 1
ATOM 2583 N N . GLY A 1 319 ? -15.330 -7.363 -10.456 1.00 23.38 319 GLY A N 1
ATOM 2584 C CA . GLY A 1 319 ? -14.859 -7.712 -9.124 1.00 23.38 319 GLY A CA 1
ATOM 2585 C C . GLY A 1 319 ? -13.809 -8.816 -9.186 1.00 23.38 319 GLY A C 1
ATOM 2586 O O . GLY A 1 319 ? -14.150 -9.995 -9.210 1.00 23.38 319 GLY A O 1
ATOM 2587 N N . TYR A 1 320 ? -12.532 -8.445 -9.129 1.00 25.16 320 TYR A N 1
ATOM 2588 C CA . TYR A 1 320 ? -11.531 -9.323 -8.531 1.00 25.16 320 TYR A CA 1
ATOM 2589 C C . TYR A 1 320 ? -11.786 -9.322 -7.019 1.00 25.16 320 TYR A C 1
ATOM 2591 O O . TYR A 1 320 ? -11.692 -8.286 -6.361 1.00 25.16 320 TYR A O 1
ATOM 2599 N N . SER A 1 321 ? -12.158 -10.469 -6.449 1.00 28.80 321 SER A N 1
ATOM 2600 C CA . SER A 1 321 ? -12.326 -10.595 -4.999 1.00 28.80 321 SER A CA 1
ATOM 2601 C C . SER A 1 321 ? -10.968 -10.792 -4.325 1.00 28.80 321 SER A C 1
ATOM 2603 O O . SER A 1 321 ? -10.667 -11.863 -3.811 1.00 28.80 321 SER A O 1
ATOM 2605 N N . SER A 1 322 ? -10.169 -9.731 -4.260 1.00 26.36 322 SER A N 1
ATOM 2606 C CA . SER A 1 322 ? -9.276 -9.501 -3.124 1.00 26.36 322 SER A CA 1
ATOM 2607 C C . SER A 1 322 ? -10.091 -8.807 -2.031 1.00 26.36 322 SER A C 1
ATOM 2609 O O . SER A 1 322 ? -9.881 -7.635 -1.720 1.00 26.36 322 SER A O 1
ATOM 2611 N N . ARG A 1 323 ? -11.119 -9.489 -1.509 1.00 30.20 323 ARG A N 1
ATOM 2612 C CA . ARG A 1 323 ? -11.863 -8.969 -0.361 1.00 30.20 323 ARG A CA 1
ATOM 2613 C C . ARG A 1 323 ? -10.971 -9.120 0.864 1.00 30.20 323 ARG A C 1
ATOM 2615 O O . ARG A 1 323 ? -10.780 -10.226 1.360 1.00 30.20 323 ARG A O 1
ATOM 2622 N N . ILE A 1 324 ? -10.445 -8.003 1.353 1.00 33.44 324 ILE A N 1
ATOM 2623 C CA . ILE A 1 324 ? -10.022 -7.906 2.747 1.00 33.44 324 ILE A CA 1
ATOM 2624 C C . ILE A 1 324 ? -11.319 -7.921 3.557 1.00 33.44 324 ILE A C 1
ATOM 2626 O O . ILE A 1 324 ? -12.025 -6.919 3.655 1.00 33.44 324 ILE A O 1
ATOM 2630 N N . CYS A 1 325 ? -11.700 -9.100 4.034 1.00 33.09 325 CYS A N 1
ATOM 2631 C CA . CYS A 1 325 ? -12.862 -9.259 4.892 1.00 33.09 325 CYS A CA 1
ATOM 2632 C C . CYS A 1 325 ? -12.452 -8.939 6.335 1.00 33.09 325 CYS A C 1
ATOM 2634 O O . CYS A 1 325 ? -11.445 -9.436 6.828 1.00 33.09 325 CYS A O 1
ATOM 2636 N N . ALA A 1 326 ? -13.245 -8.129 7.028 1.00 31.34 326 ALA A N 1
ATOM 2637 C CA . ALA A 1 326 ? -13.129 -7.919 8.466 1.00 31.34 326 ALA A CA 1
ATOM 2638 C C . ALA A 1 326 ? -14.494 -8.174 9.106 1.00 31.34 326 ALA A C 1
ATOM 2640 O O . ALA A 1 326 ? -15.539 -7.937 8.488 1.00 31.34 326 ALA A O 1
ATOM 2641 N N . ARG A 1 327 ? -14.508 -8.686 10.338 1.00 35.66 327 ARG A N 1
ATOM 2642 C CA . ARG A 1 327 ? -15.759 -8.982 11.037 1.00 35.66 327 ARG A CA 1
ATOM 2643 C C . ARG A 1 327 ? -16.378 -7.679 11.543 1.00 35.66 327 ARG A C 1
ATOM 2645 O O . ARG A 1 327 ? -15.903 -7.101 12.512 1.00 35.66 327 ARG A O 1
ATOM 2652 N N . ALA A 1 328 ? -17.446 -7.212 10.895 1.00 30.38 328 ALA A N 1
ATOM 2653 C CA . ALA A 1 328 ? -18.168 -6.026 11.351 1.00 30.38 328 ALA A CA 1
ATOM 2654 C C . ALA A 1 328 ? -18.718 -6.236 12.780 1.00 30.38 328 ALA A C 1
ATOM 2656 O O . ALA A 1 328 ? -19.193 -7.336 13.092 1.00 30.38 328 ALA A O 1
ATOM 2657 N N . PRO A 1 329 ? -18.701 -5.218 13.661 1.00 33.00 329 PRO A N 1
ATOM 2658 C CA . PRO A 1 329 ? -19.309 -5.352 14.974 1.00 33.00 329 PRO A CA 1
ATOM 2659 C C . PRO A 1 329 ? -20.835 -5.322 14.815 1.00 33.00 329 PRO A C 1
ATOM 2661 O O . PRO A 1 329 ? -21.381 -4.319 14.345 1.00 33.00 329 PRO A O 1
ATOM 2664 N N . SER A 1 330 ? -21.470 -6.436 15.193 1.00 35.31 330 SER A N 1
ATOM 2665 C CA . SER A 1 330 ? -22.924 -6.638 15.300 1.00 35.31 330 SER A CA 1
ATOM 2666 C C . SER A 1 330 ? -23.623 -5.519 16.048 1.00 35.31 330 SER A C 1
ATOM 2668 O O . SER A 1 330 ? -23.100 -5.193 17.141 1.00 35.31 330 SER A O 1
#

Secondary structure (DSSP, 8-state):
-PPS--PPP--THHHHSTT--TTS---TTT---------TT------TT-------SS------GGGGGS--TTSHHHHHHHHHHHHHHHTHHHH-GGGGS-TT--TTS---HHHHHHHHTT--SS-HHHHHHHHHHHHHHHHHHHHHHHH-EEE-GGG-B-TTHHHHHHHHHHHHHHHHHHHHHHTTTTTT-S--HHHHHHHHHHHHTTSHHHHHHHHTGGGS--S-SSPTTGGG-EEE--HHHHHHHTT----HHHHH--HHHHHHHHHHHHHHHHHHHHHHHHHHHHGGGS--PPPPP-----------------------------

Radius of gyration: 25.88 Å; chains: 1; bounding box: 61×69×86 Å

Sequence (330 aa):
MKYPGHQSLSSVNFFLKDSFRLDEVLDSSDYDFEIVALRPGDRLFMMPCQPHFVFGYAHSICLDPAASHLPDIKDFTGLMDLLSACVLVILGNVLDFRTYRAPSQDEYKKANKNQQILIDHEINSITIRERFAICYARGVALHLINWIRICSEIRGPGGAVITDLPSRFFIQITQTLIKYKEGANTSKLDLQANCTLGMLMKQIENIVKVDPHILTWWSERHLLPSGSLALENQEEYSVRWPESRRKEWSSINHEFMEDGITPLDRLCFESQQDRQHFESSMVIPHLKTNSSAMQHPPKRTCKTHQTCRNPYPYTWTLGYSSRICARAPS

Foldseek 3Di:
DDDPDPDPDQDCVLVVDPPPDPPDDDDPVSDRDDDDDDDVPDDDDDDPPDDDDDDDPDDDDDDDPCLVVQQACQWLVSVVVLLVVLLCLLCVLLPDLQQLWALPDDFQDEDDPVRVVCSVLSRTNQDLVNLLVSLLSNLVSVLVLVCCQQFKFKAAAPRDTDRSPSLLLSLLQLLLVLVVLVVCVVVVVCVRRSDHSVNSVVSSVQSCVLDVVNVVVNVVSVVGHRNDNDDPPSVRMTMDGDPVRVVVSPPDDDDSNVSRQTPSNVSNVVVVVVVVVVVCVVVVVVVVVVVVPDDDDDDDDDDDDDDDDDDDDDDDDDDPPPDSDHDDDD

pLDDT: mean 75.11, std 23.03, range [22.17, 97.31]

Organism: Laccaria bicolor (strain S238N-H82 / ATCC MYA-4686) (NCBI:txid486041)